Protein AF-A0A838R5P4-F1 (afdb_monomer_lite)

Radius of gyration: 27.52 Å; chains: 1; bounding box: 44×44×104 Å

Sequence (201 aa):
MNSAYFGATRSDVFGNIAVQSPASFSSFAPQVLNLYATQPLQEKLDLYITVGTIGDGNGGAQFASVLSQHGYDYTFAERNEGHSWGQWRGLIDSMLIELVGPTPVFDADLNEDGVVNAADQALWRAGAGKAAGAIHFDGDADGDRDVDGADFLLWQRQLGATADAATLAVPEPASGTIIGCCCCAAGVAKKLAKRRAMRAR

Secondary structure (DSSP, 8-state):
--HHHHHHH-TTT--EEEEES---HHHH-HHHHHHHHHSPP-TT-EEEEEEEEES--SHHHHHHHHHHHHT--EEEEEEEEESSHHHHHHTHHHHHHHHH------TT-TT-SSB-SHHHHHHHHHHTT--S---GGGT-SSSSSS-SHHHHHHHHHHTT-B------------TTSTTTTSTTSSSSHHHHHHHHTTS--

Foldseek 3Di:
DAQLVCLLPPCVPPQQGEAELDDQCVVVPVVSLVSLQPDQARPRHEYEYEAEPPASDCRRVSSVVSCVVSPHHYHYYYDPDHPDPVRVVVCPVVSCCVRQNDFPDQLQPLVPPQALEVVSVVLLVQLEPAQAQDDSSNQPSVGPGHRYVVSVVSSVVCHGGGRDRPPPPPPDPCPPPVVPPPPPPPPPVVPVVVVVVPPPD

pLDDT: mean 84.15, std 18.18, range [39.34, 98.38]

Structure (mmCIF, N/CA/C/O backbone):
data_AF-A0A838R5P4-F1
#
_entry.id   AF-A0A838R5P4-F1
#
loop_
_atom_site.group_PDB
_atom_site.id
_atom_site.type_symbol
_atom_site.label_atom_id
_atom_site.label_alt_id
_atom_site.label_comp_id
_atom_site.label_asym_id
_atom_site.label_entity_id
_atom_site.label_seq_id
_atom_site.pdbx_PDB_ins_code
_atom_site.Cartn_x
_atom_site.Cartn_y
_atom_site.Cartn_z
_atom_site.occupancy
_atom_site.B_iso_or_equiv
_atom_site.auth_seq_id
_atom_site.auth_comp_id
_atom_site.auth_asym_id
_atom_site.auth_atom_id
_atom_site.pdbx_PDB_model_num
ATOM 1 N N . MET A 1 1 ? -15.749 10.073 2.766 1.00 50.94 1 MET A N 1
ATOM 2 C CA . MET A 1 1 ? -16.045 8.628 2.884 1.00 50.94 1 MET A CA 1
ATOM 3 C C . MET A 1 1 ? -15.050 8.060 3.887 1.00 50.94 1 MET A C 1
ATOM 5 O O . MET A 1 1 ? -13.882 8.383 3.740 1.00 50.94 1 MET A O 1
ATOM 9 N N . ASN A 1 2 ? -15.477 7.349 4.935 1.00 80.31 2 ASN A N 1
ATOM 10 C CA . ASN A 1 2 ? -14.582 6.935 6.027 1.00 80.31 2 ASN A CA 1
ATOM 11 C C . ASN A 1 2 ? -14.208 5.451 5.869 1.00 80.31 2 ASN A C 1
ATOM 13 O O . ASN A 1 2 ? -15.092 4.603 5.961 1.00 80.31 2 ASN A O 1
ATOM 17 N N . SER A 1 3 ? -12.933 5.143 5.622 1.00 92.06 3 SER A N 1
ATOM 18 C CA . SER A 1 3 ? -12.430 3.767 5.474 1.00 92.06 3 SER A CA 1
ATOM 19 C C . SER A 1 3 ? -12.714 2.911 6.713 1.00 92.06 3 SER A C 1
ATOM 21 O O . SER A 1 3 ? -13.140 1.766 6.582 1.00 92.06 3 SER A O 1
ATOM 23 N N . ALA A 1 4 ? -12.627 3.497 7.911 1.00 93.62 4 ALA A N 1
ATOM 24 C CA . ALA A 1 4 ? -12.955 2.823 9.167 1.00 93.62 4 ALA A CA 1
ATOM 25 C C . ALA A 1 4 ? -14.416 2.330 9.220 1.00 93.62 4 ALA A C 1
ATOM 27 O O . ALA A 1 4 ? -14.712 1.297 9.808 1.00 93.62 4 ALA A O 1
ATOM 28 N N . TYR A 1 5 ? -15.360 3.011 8.562 1.00 93.25 5 TYR A N 1
ATOM 29 C CA . TYR A 1 5 ? -16.739 2.514 8.514 1.00 93.25 5 TYR A CA 1
ATOM 30 C C . TYR A 1 5 ? -16.837 1.177 7.763 1.00 93.25 5 TYR A C 1
ATOM 32 O O . TYR A 1 5 ? -17.558 0.279 8.201 1.00 93.25 5 TYR A O 1
ATOM 40 N N . PHE A 1 6 ? -16.104 1.026 6.656 1.00 93.62 6 PHE A N 1
ATOM 41 C CA . PHE A 1 6 ? -16.067 -0.233 5.910 1.00 93.62 6 PHE A CA 1
ATOM 42 C C . PHE A 1 6 ? -15.372 -1.337 6.699 1.00 93.62 6 PHE A C 1
ATOM 44 O O . PHE A 1 6 ? -15.882 -2.450 6.706 1.00 93.62 6 PHE A O 1
ATOM 51 N N . GLY A 1 7 ? -14.301 -1.019 7.430 1.00 93.25 7 GLY A N 1
ATOM 52 C CA . GLY A 1 7 ? -13.655 -1.984 8.321 1.00 93.25 7 GLY A CA 1
ATOM 53 C C . GLY A 1 7 ? -14.612 -2.574 9.351 1.00 93.25 7 GLY A C 1
ATOM 54 O O . GLY A 1 7 ? -14.686 -3.787 9.505 1.00 93.25 7 GLY A O 1
ATOM 55 N N . ALA A 1 8 ? -15.407 -1.730 10.010 1.00 92.62 8 ALA A N 1
ATOM 56 C CA . ALA A 1 8 ? -16.360 -2.208 11.009 1.00 92.62 8 ALA A CA 1
ATOM 57 C C . ALA A 1 8 ? -17.570 -2.945 10.412 1.00 92.62 8 ALA A C 1
ATOM 59 O O . ALA A 1 8 ? -18.093 -3.870 11.021 1.00 92.62 8 ALA A O 1
ATOM 60 N N . THR A 1 9 ? -18.064 -2.517 9.246 1.00 92.88 9 THR A N 1
ATOM 61 C CA . THR A 1 9 ? -19.349 -3.015 8.719 1.00 92.88 9 THR A CA 1
ATOM 62 C C . THR A 1 9 ? -19.223 -4.083 7.647 1.00 92.88 9 THR A C 1
ATOM 64 O O . THR A 1 9 ? -20.197 -4.794 7.411 1.00 92.88 9 THR A O 1
ATOM 67 N N . ARG A 1 10 ? -18.069 -4.169 6.979 1.00 92.19 10 ARG A N 1
ATOM 68 C CA . ARG A 1 10 ? -17.811 -5.019 5.811 1.00 92.19 10 ARG A CA 1
ATOM 69 C C . ARG A 1 10 ? -16.399 -5.615 5.827 1.00 92.19 10 ARG A C 1
ATOM 71 O O . ARG A 1 10 ? -15.759 -5.705 4.780 1.00 92.19 10 ARG A O 1
ATOM 78 N N . SER A 1 11 ? -15.920 -6.031 6.999 1.00 92.38 11 SER A N 1
ATOM 79 C CA . SER A 1 11 ? -14.650 -6.764 7.167 1.00 92.38 11 SER A CA 1
ATOM 80 C C . SER A 1 11 ? -14.587 -8.055 6.331 1.00 92.38 11 SER A C 1
ATOM 82 O O . SER A 1 11 ? -13.509 -8.520 5.979 1.00 92.38 11 SER A O 1
ATOM 84 N N . ASP A 1 12 ? -15.746 -8.598 5.938 1.00 89.81 12 ASP A N 1
ATOM 85 C CA . ASP A 1 12 ? -15.888 -9.720 5.004 1.00 89.81 12 ASP A CA 1
ATOM 86 C C . ASP A 1 12 ? -15.352 -9.420 3.595 1.00 89.81 12 ASP A C 1
ATOM 88 O O . ASP A 1 12 ? -14.988 -10.344 2.869 1.00 89.81 12 ASP A O 1
ATOM 92 N N . VAL A 1 13 ? -15.318 -8.143 3.205 1.00 91.19 13 VAL A N 1
ATOM 93 C CA . VAL A 1 13 ? -14.826 -7.676 1.899 1.00 91.19 13 VAL A CA 1
ATOM 94 C C . VAL A 1 13 ? -13.574 -6.820 2.042 1.00 91.19 13 VAL A C 1
ATOM 96 O O . VAL A 1 13 ? -12.662 -6.928 1.228 1.00 91.19 13 VAL A O 1
ATOM 99 N N . PHE A 1 14 ? -13.528 -5.963 3.060 1.00 92.94 14 PHE A N 1
ATOM 100 C CA . PHE A 1 14 ? -12.448 -5.013 3.298 1.00 92.94 14 PHE A CA 1
ATOM 101 C C . PHE A 1 14 ? -11.738 -5.348 4.609 1.00 92.94 14 PHE A C 1
ATOM 103 O O . PHE A 1 14 ? -11.998 -4.725 5.639 1.00 92.94 14 PHE A O 1
ATOM 110 N N . GLY A 1 15 ? -10.850 -6.342 4.554 1.00 92.88 15 GLY A N 1
ATOM 111 C CA . GLY A 1 15 ? -10.047 -6.749 5.709 1.00 92.88 15 GLY A CA 1
ATOM 112 C C . GLY A 1 15 ? -8.859 -5.832 5.995 1.00 92.88 15 GLY A C 1
ATOM 113 O O . GLY A 1 15 ? -8.448 -5.713 7.136 1.00 92.88 15 GLY A O 1
ATOM 114 N N . ASN A 1 16 ? -8.370 -5.105 4.988 1.00 95.12 16 ASN A N 1
ATOM 115 C CA . ASN A 1 16 ? -7.211 -4.225 5.117 1.00 95.12 16 ASN A CA 1
ATOM 116 C C . ASN A 1 16 ? -7.649 -2.766 5.087 1.00 95.12 16 ASN A C 1
ATOM 118 O O . ASN A 1 16 ? -8.082 -2.262 4.046 1.00 95.12 16 ASN A O 1
ATOM 122 N N . ILE A 1 17 ? -7.546 -2.077 6.222 1.00 96.19 17 ILE A N 1
ATOM 123 C CA . ILE A 1 17 ? -8.068 -0.720 6.375 1.00 96.19 17 ILE A CA 1
ATOM 124 C C . ILE A 1 17 ? -6.975 0.241 6.810 1.00 96.19 17 ILE A C 1
ATOM 126 O O . ILE A 1 17 ? -6.482 0.214 7.934 1.00 96.19 17 ILE A O 1
ATOM 130 N N . ALA A 1 18 ? -6.682 1.191 5.931 1.00 95.75 18 ALA A N 1
ATOM 131 C CA . ALA A 1 18 ? -5.842 2.327 6.251 1.00 95.75 18 ALA A CA 1
ATOM 132 C C . ALA A 1 18 ? -6.662 3.562 6.636 1.00 95.75 18 ALA A C 1
ATOM 134 O O . ALA A 1 18 ? -7.657 3.909 5.988 1.00 95.75 18 ALA A O 1
ATOM 135 N N . VAL A 1 19 ? -6.213 4.267 7.671 1.00 94.94 19 VAL A N 1
ATOM 136 C CA . VAL A 1 19 ? -6.820 5.501 8.169 1.00 94.94 19 VAL A CA 1
ATOM 137 C C . VAL A 1 19 ? -5.721 6.536 8.405 1.00 94.94 19 VAL A C 1
ATOM 139 O O . VAL A 1 19 ? -5.075 6.553 9.451 1.00 94.94 19 VAL A O 1
ATOM 142 N N . GLN A 1 20 ? -5.498 7.409 7.425 1.00 94.31 20 GLN A N 1
ATOM 143 C CA . GLN A 1 20 ? -4.471 8.447 7.517 1.00 94.31 20 GLN A CA 1
ATOM 144 C C . GLN A 1 20 ? -5.036 9.731 8.105 1.00 94.31 20 GLN A C 1
ATOM 146 O O . GLN A 1 20 ? -6.045 10.232 7.609 1.00 94.31 20 GLN A O 1
ATOM 151 N N . SER A 1 21 ? -4.381 10.256 9.141 1.00 93.44 21 SER A N 1
ATOM 152 C CA . SER A 1 21 ? -4.709 11.538 9.771 1.00 93.44 21 SER A CA 1
ATOM 153 C C . SER A 1 21 ? -6.218 11.746 9.973 1.00 93.44 21 SER A C 1
ATOM 155 O O . SER A 1 21 ? -6.781 12.739 9.492 1.00 93.44 21 SER A O 1
ATOM 157 N N . PRO A 1 22 ? -6.938 10.794 10.605 1.00 91.62 22 PRO A N 1
ATOM 158 C CA . PRO A 1 22 ? -8.384 10.892 10.674 1.00 91.62 22 PRO A CA 1
ATOM 159 C C . PRO A 1 22 ? -8.804 12.132 11.455 1.00 91.62 22 PRO A C 1
ATOM 161 O O . PRO A 1 22 ? -8.292 12.419 12.541 1.00 91.62 22 PRO A O 1
ATOM 164 N N . ALA A 1 23 ? -9.822 12.818 10.933 1.00 88.00 23 ALA A N 1
ATOM 165 C CA . ALA A 1 23 ? -10.538 13.836 11.687 1.00 88.00 23 ALA A CA 1
ATOM 166 C C . ALA A 1 23 ? -11.022 13.261 13.030 1.00 88.00 23 ALA A C 1
ATOM 168 O O . ALA A 1 23 ? -11.273 12.062 13.153 1.00 88.00 23 ALA A O 1
ATOM 169 N N . SER A 1 24 ? -11.202 14.119 14.038 1.00 87.88 24 SER A N 1
ATOM 170 C CA . SER A 1 24 ? -11.695 13.681 15.349 1.00 87.88 24 SER A CA 1
ATOM 171 C C . SER A 1 24 ? -13.069 13.015 15.225 1.00 87.88 24 SER A C 1
ATOM 173 O O . SER A 1 24 ? -14.097 13.682 15.069 1.00 87.88 24 SER A O 1
ATOM 175 N N . PHE A 1 25 ? -13.098 11.681 15.288 1.00 83.88 25 PHE A N 1
ATOM 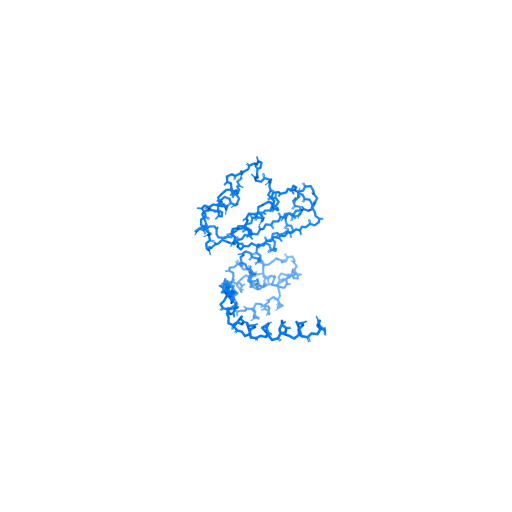176 C CA . PHE A 1 25 ? -14.333 10.923 15.125 1.00 83.88 25 PHE A CA 1
ATOM 177 C C . PHE A 1 25 ? -15.336 11.239 16.230 1.00 83.88 25 PHE A C 1
ATOM 179 O O . PHE A 1 25 ? -16.523 11.291 15.941 1.00 83.88 25 PHE A O 1
ATOM 186 N N . SER A 1 26 ? -14.900 11.563 17.451 1.00 82.38 26 SER A N 1
ATOM 187 C CA . SER A 1 26 ? -15.828 11.986 18.510 1.00 82.38 26 SER A CA 1
ATOM 188 C C . SER A 1 26 ? -16.663 13.210 18.121 1.00 82.38 26 SER A C 1
ATOM 190 O O . SER A 1 26 ? -17.803 13.332 18.557 1.00 82.38 26 SER A O 1
ATOM 192 N N . SER A 1 27 ? -16.111 14.093 17.287 1.00 86.25 27 SER A N 1
ATOM 193 C CA . SER A 1 27 ? -16.759 15.340 16.875 1.00 86.25 27 SER A CA 1
ATOM 194 C C . SER A 1 27 ? -17.500 15.210 15.546 1.00 86.25 27 SER A C 1
ATOM 196 O O . SER A 1 27 ? -18.539 15.838 15.360 1.00 86.25 27 SER A O 1
ATOM 198 N N . PHE A 1 28 ? -16.976 14.406 14.617 1.00 84.62 28 PHE A N 1
ATOM 199 C CA . PHE A 1 28 ? -17.447 14.394 13.226 1.00 84.62 28 PHE A CA 1
ATOM 200 C C . PHE A 1 28 ? -18.037 13.056 12.766 1.00 84.62 28 PHE A C 1
ATOM 202 O O . PHE A 1 28 ? -18.753 13.024 11.768 1.00 84.62 28 PHE A O 1
ATOM 209 N N . ALA A 1 29 ? -17.751 11.954 13.462 1.00 85.88 29 ALA A N 1
ATOM 210 C CA . ALA A 1 29 ? -18.223 10.615 13.103 1.00 85.88 29 ALA A CA 1
ATOM 211 C C . ALA A 1 29 ? -18.331 9.678 14.328 1.00 85.88 29 ALA A C 1
ATOM 213 O O . ALA A 1 29 ? -17.741 8.591 14.323 1.00 85.88 29 ALA A O 1
ATOM 214 N N . PRO A 1 30 ? -19.064 10.057 15.395 1.00 91.12 30 PRO A N 1
ATOM 215 C CA . PRO A 1 30 ? -19.086 9.292 16.645 1.00 91.12 30 PRO A CA 1
ATOM 216 C C . PRO A 1 30 ? -19.655 7.882 16.456 1.00 91.12 30 PRO A C 1
ATOM 218 O O . PRO A 1 30 ? -19.295 6.960 17.185 1.00 91.12 30 PRO A O 1
ATOM 221 N N . GLN A 1 31 ? -20.498 7.691 15.437 1.00 91.06 31 GLN A N 1
ATOM 222 C CA . GLN A 1 31 ? -21.036 6.384 15.078 1.00 91.06 31 GLN A CA 1
ATOM 223 C C . GLN A 1 31 ? -19.925 5.399 14.701 1.00 91.06 31 GLN A C 1
ATOM 225 O O . GLN A 1 31 ? -20.041 4.228 15.035 1.00 91.06 31 GLN A O 1
ATOM 230 N N . VAL A 1 32 ? -18.839 5.855 14.064 1.00 91.56 32 VAL A N 1
ATOM 231 C CA . VAL A 1 32 ? -17.718 4.981 13.684 1.00 91.56 32 VAL A CA 1
ATOM 232 C C . VAL A 1 32 ? -17.004 4.458 14.923 1.00 91.56 32 VAL A C 1
ATOM 234 O O . VAL A 1 32 ? -16.834 3.251 15.041 1.00 91.56 32 VAL A O 1
ATOM 237 N N . LEU A 1 33 ? -16.676 5.323 15.891 1.00 92.19 33 LEU A N 1
ATOM 238 C CA . LEU A 1 33 ? -16.093 4.875 17.164 1.00 92.19 33 LEU A CA 1
ATOM 239 C C . LEU A 1 33 ? -17.006 3.880 17.878 1.00 92.19 33 LEU A C 1
ATOM 241 O O . LEU A 1 33 ? -16.532 2.872 18.388 1.00 92.19 33 LEU A O 1
ATOM 245 N N . ASN A 1 34 ? -18.316 4.141 17.878 1.00 94.00 34 ASN A N 1
ATOM 246 C CA . ASN A 1 34 ? -19.274 3.259 18.529 1.00 94.00 34 ASN A CA 1
ATOM 247 C C . ASN A 1 34 ? -19.329 1.865 17.887 1.00 94.00 34 ASN A C 1
ATOM 249 O O . ASN A 1 34 ? -19.502 0.888 18.608 1.00 94.00 34 ASN A O 1
ATOM 253 N N . LEU A 1 35 ? -19.172 1.747 16.563 1.00 94.44 35 LEU A N 1
ATOM 254 C CA . LEU A 1 35 ? -19.127 0.439 15.898 1.00 94.44 35 LEU A CA 1
ATOM 255 C C . LEU A 1 35 ? -17.955 -0.395 16.432 1.00 94.44 35 LEU A C 1
ATOM 257 O O . LEU A 1 35 ? -18.175 -1.489 16.945 1.00 94.44 35 LEU A O 1
ATOM 261 N N . TYR A 1 36 ? -16.744 0.165 16.427 1.00 94.44 36 TYR A N 1
ATOM 262 C CA . TYR A 1 36 ? -15.558 -0.515 16.957 1.00 94.44 36 TYR A CA 1
ATOM 263 C C . TYR A 1 36 ? -15.638 -0.777 18.467 1.00 94.44 36 TYR A C 1
ATOM 265 O O . TYR A 1 36 ? -15.118 -1.783 18.935 1.00 94.44 36 TYR A O 1
ATOM 273 N N . ALA A 1 37 ? -16.322 0.085 19.225 1.00 94.81 37 ALA A N 1
ATOM 274 C CA . ALA A 1 37 ? -16.450 -0.046 20.675 1.00 94.81 37 ALA A CA 1
ATOM 275 C C . ALA A 1 37 ? -17.562 -1.001 21.150 1.00 94.81 37 ALA A C 1
ATOM 277 O O . ALA A 1 37 ? -17.690 -1.254 22.345 1.00 94.81 37 ALA A O 1
ATOM 278 N N . THR A 1 38 ? -18.447 -1.481 20.276 1.00 94.69 38 THR A N 1
ATOM 279 C CA . THR A 1 38 ? -19.631 -2.244 20.733 1.00 94.69 38 THR A CA 1
ATOM 280 C C . THR A 1 38 ? -19.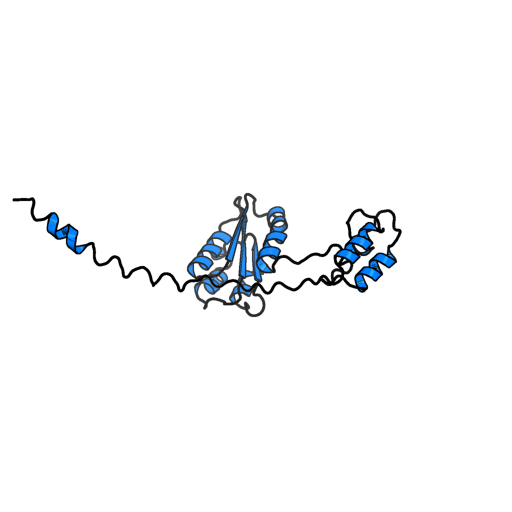890 -3.522 19.963 1.00 94.69 38 THR A C 1
ATOM 282 O O . THR A 1 38 ? -20.562 -4.415 20.481 1.00 94.69 38 THR A O 1
ATOM 285 N N . GLN A 1 39 ? -19.384 -3.628 18.739 1.00 92.31 39 GLN A N 1
ATOM 286 C CA . GLN A 1 39 ? -19.574 -4.823 17.937 1.00 92.31 39 GLN A CA 1
ATOM 287 C C . GLN A 1 39 ? -18.618 -5.939 18.372 1.00 92.31 39 GLN A C 1
ATOM 289 O O . GLN A 1 39 ? -17.567 -5.662 18.955 1.00 92.31 39 GLN A O 1
ATOM 294 N N . PRO A 1 40 ? -18.967 -7.207 18.087 1.00 91.81 40 PRO A N 1
ATOM 295 C CA . PRO A 1 40 ? -18.014 -8.300 18.184 1.00 91.81 40 PRO A CA 1
ATOM 296 C C . PRO A 1 40 ? -16.745 -7.987 17.388 1.00 91.81 40 PRO A C 1
ATOM 298 O O . PRO A 1 40 ? -16.813 -7.343 16.335 1.00 91.81 40 PRO A O 1
ATOM 301 N N . LEU A 1 41 ? -15.608 -8.459 17.895 1.00 90.44 41 LEU A N 1
ATOM 302 C CA . LEU A 1 41 ? -14.322 -8.296 17.233 1.00 90.44 41 LEU A CA 1
ATOM 303 C C . LEU A 1 41 ? -14.382 -8.890 15.820 1.00 90.44 41 LEU A C 1
ATOM 305 O O . LEU A 1 41 ? -14.915 -9.981 15.615 1.00 90.44 41 LEU A O 1
ATOM 309 N N . GLN A 1 42 ? -13.861 -8.150 14.846 1.00 88.06 42 GLN A N 1
ATOM 310 C CA . GLN A 1 42 ? -13.823 -8.584 13.454 1.00 88.06 42 GLN A CA 1
ATOM 311 C C . GLN A 1 42 ? -12.567 -9.439 13.239 1.00 88.06 42 GLN A C 1
ATOM 313 O O . GLN A 1 42 ? -11.463 -8.914 13.294 1.00 88.06 42 GLN A O 1
ATOM 318 N N . GLU A 1 43 ? -12.725 -10.743 12.991 1.00 80.44 43 GLU A N 1
ATOM 319 C CA . GLU A 1 43 ? -11.606 -11.711 12.937 1.00 80.44 43 GLU A CA 1
ATOM 320 C C . GLU A 1 43 ? -10.649 -11.539 11.741 1.00 80.44 43 GLU A C 1
ATOM 322 O O . GLU A 1 43 ? -9.592 -12.158 11.710 1.00 80.44 43 GLU A O 1
ATOM 327 N N . LYS A 1 44 ? -11.021 -10.746 10.729 1.00 83.56 44 LYS A N 1
ATOM 328 C CA . LYS A 1 44 ? -10.248 -10.547 9.488 1.00 83.56 44 LYS A CA 1
ATOM 329 C C . LYS A 1 44 ? -10.009 -9.069 9.203 1.00 83.56 44 LYS A C 1
ATOM 331 O O . LYS A 1 44 ? -10.241 -8.622 8.084 1.00 83.56 44 LYS A O 1
ATOM 336 N N . LEU A 1 45 ? -9.687 -8.296 10.235 1.00 93.88 45 LEU A N 1
ATOM 337 C CA . LEU A 1 45 ? -9.555 -6.851 10.117 1.00 93.88 45 LEU A CA 1
ATOM 338 C C . LEU A 1 45 ? -8.191 -6.373 10.613 1.00 93.88 45 LEU A C 1
ATOM 340 O O . LEU A 1 45 ? -7.987 -6.241 11.815 1.00 93.88 45 LEU A O 1
ATOM 344 N N . ASP A 1 46 ? -7.334 -6.020 9.662 1.00 93.81 46 ASP A N 1
ATOM 345 C CA . ASP A 1 46 ? -6.045 -5.381 9.877 1.00 93.81 46 ASP A CA 1
ATOM 346 C C . ASP A 1 46 ? -6.169 -3.870 9.655 1.00 93.81 46 ASP A C 1
ATOM 348 O O . ASP A 1 46 ? -6.716 -3.383 8.655 1.00 93.81 46 ASP A O 1
ATOM 352 N N . LEU A 1 47 ? -5.672 -3.098 10.620 1.00 96.06 47 LEU A N 1
ATOM 353 C CA . LEU A 1 47 ? -5.828 -1.646 10.657 1.00 96.06 47 LEU A CA 1
ATOM 354 C C . LEU A 1 47 ? -4.470 -0.953 10.645 1.00 96.06 47 LEU A C 1
ATOM 356 O O . LEU A 1 47 ? -3.617 -1.238 11.475 1.00 96.06 47 LEU A O 1
ATOM 360 N N . TYR A 1 48 ? -4.295 0.033 9.767 1.00 96.88 48 TYR A N 1
ATOM 361 C CA . TYR A 1 48 ? -3.117 0.900 9.749 1.00 96.88 48 TYR A CA 1
ATOM 362 C C . TYR A 1 48 ? -3.530 2.353 9.939 1.00 96.88 48 TYR A C 1
ATOM 364 O O . TYR A 1 48 ? -4.200 2.943 9.090 1.00 96.88 48 TYR A O 1
ATOM 372 N N . ILE A 1 49 ? -3.127 2.959 11.048 1.00 96.06 49 ILE A N 1
ATOM 373 C CA . ILE A 1 49 ? -3.517 4.322 11.409 1.00 96.06 49 ILE A CA 1
ATOM 374 C C . ILE A 1 49 ? -2.285 5.202 11.378 1.00 96.06 49 ILE A C 1
ATOM 376 O O . ILE A 1 49 ? -1.260 4.860 11.965 1.00 96.06 49 ILE A O 1
ATOM 380 N N . THR A 1 50 ? -2.386 6.357 10.727 1.00 95.19 50 THR A N 1
ATOM 381 C CA . THR A 1 50 ? -1.305 7.346 10.737 1.00 95.19 50 THR A CA 1
ATOM 382 C C . THR A 1 50 ? -1.748 8.643 11.375 1.00 95.19 50 THR A C 1
ATOM 384 O O . THR A 1 50 ? -2.901 9.053 11.237 1.00 95.19 50 THR A O 1
ATOM 387 N N . VAL A 1 51 ? -0.819 9.291 12.070 1.00 94.56 51 VAL A N 1
ATOM 388 C CA . VAL A 1 51 ? -0.999 10.638 12.613 1.00 94.56 51 VAL A CA 1
ATOM 389 C C . VAL A 1 51 ? 0.286 11.447 12.456 1.00 94.56 51 VAL A C 1
ATOM 391 O O . VAL A 1 51 ? 1.397 10.916 12.504 1.00 94.56 51 VAL A O 1
ATOM 394 N N . GLY A 1 52 ? 0.135 12.746 12.264 1.00 93.31 52 GLY A N 1
ATOM 395 C CA . GLY A 1 52 ? 1.173 13.750 12.411 1.00 93.31 52 GLY A CA 1
ATOM 396 C C . GLY A 1 52 ? 1.179 14.331 13.826 1.00 93.31 52 GLY A C 1
ATOM 397 O O . GLY A 1 52 ? 0.143 14.419 14.484 1.00 93.31 52 GLY A O 1
ATOM 398 N N . THR A 1 53 ? 2.335 14.778 14.305 1.00 91.56 53 THR A N 1
ATOM 399 C CA . THR A 1 53 ? 2.451 15.466 15.603 1.00 91.56 53 THR A CA 1
ATOM 400 C C . THR A 1 53 ? 2.127 16.962 15.515 1.00 91.56 53 THR A C 1
ATOM 402 O O . THR A 1 53 ? 1.923 17.608 16.545 1.00 91.56 53 THR A O 1
ATOM 405 N N . ILE A 1 54 ? 2.065 17.542 14.307 1.00 91.38 54 ILE A N 1
ATOM 406 C CA . ILE A 1 54 ? 1.934 18.991 14.096 1.00 91.38 54 ILE A CA 1
ATOM 407 C C . ILE A 1 54 ? 0.556 19.332 13.516 1.00 91.38 54 ILE A C 1
ATOM 409 O O . ILE A 1 54 ? 0.324 19.257 12.314 1.00 91.38 54 ILE A O 1
ATOM 413 N N . GLY A 1 55 ? -0.376 19.771 14.363 1.00 86.69 55 GLY A N 1
ATOM 414 C CA . GLY A 1 55 ? -1.676 20.282 13.903 1.00 86.69 55 GLY A CA 1
ATOM 415 C C . GLY A 1 55 ? -2.631 19.227 13.326 1.00 86.69 55 GLY A C 1
ATOM 416 O O . GLY A 1 55 ? -3.591 19.602 12.661 1.00 86.69 55 GLY A O 1
ATOM 417 N N . ASP A 1 56 ? -2.404 17.936 13.593 1.00 84.50 56 ASP A N 1
ATOM 418 C CA . ASP A 1 56 ? -3.186 16.821 13.026 1.00 84.50 56 ASP A CA 1
ATOM 419 C C . ASP A 1 56 ? -4.388 16.375 13.893 1.00 84.50 56 ASP A C 1
ATOM 421 O O . ASP A 1 56 ? -5.067 15.383 13.629 1.00 84.50 56 ASP A O 1
ATOM 425 N N . GLY A 1 57 ? -4.689 17.129 14.955 1.00 86.06 57 GLY A N 1
ATOM 426 C CA . GLY A 1 57 ? -5.770 16.812 15.889 1.00 86.06 57 GLY A CA 1
ATOM 427 C C . GLY A 1 57 ? -5.508 15.543 16.709 1.00 86.06 57 GLY A C 1
ATOM 428 O O . GLY A 1 57 ? -4.377 15.097 16.861 1.00 86.06 57 GLY A O 1
ATOM 429 N N . ASN A 1 58 ? -6.565 14.980 17.303 1.00 88.38 58 ASN A N 1
ATOM 430 C CA . ASN A 1 58 ? -6.476 13.807 18.184 1.00 88.38 58 ASN A CA 1
ATOM 431 C C . ASN A 1 58 ? -7.266 12.589 17.676 1.00 88.38 58 ASN A C 1
ATOM 433 O O . ASN A 1 58 ? -7.373 11.598 18.397 1.00 88.38 58 ASN A O 1
ATOM 437 N N . GLY A 1 59 ? -7.832 12.649 16.465 1.00 90.31 59 GLY A N 1
ATOM 438 C CA . GLY A 1 59 ? -8.735 11.614 15.956 1.00 90.31 59 GLY A CA 1
ATOM 439 C C . GLY A 1 59 ? -8.080 10.242 15.864 1.00 90.31 59 GLY A C 1
ATOM 440 O O . GLY A 1 59 ? -8.670 9.256 16.301 1.00 90.31 59 GLY A O 1
ATOM 441 N N . GLY A 1 60 ? -6.835 10.181 15.386 1.00 92.12 60 GLY A N 1
ATOM 442 C CA . GLY A 1 60 ? -6.112 8.913 15.274 1.00 92.12 60 GLY A CA 1
ATOM 443 C C . GLY A 1 60 ? -5.780 8.315 16.637 1.00 92.12 60 GLY A C 1
ATOM 444 O O . GLY A 1 60 ? -6.027 7.134 16.854 1.00 92.12 60 GLY A O 1
ATOM 445 N N . ALA A 1 61 ? -5.316 9.131 17.589 1.00 92.25 61 ALA A N 1
ATOM 446 C CA . ALA A 1 61 ? -5.032 8.677 18.952 1.00 92.25 61 ALA A CA 1
ATOM 447 C C . ALA A 1 61 ? -6.301 8.213 19.692 1.00 92.25 61 ALA A C 1
ATOM 449 O O . ALA A 1 61 ? -6.287 7.199 20.390 1.00 92.25 61 ALA A O 1
ATOM 450 N N . GLN A 1 62 ? -7.423 8.922 19.516 1.00 93.00 62 GLN A N 1
ATOM 451 C CA . GLN A 1 62 ? -8.723 8.504 20.048 1.00 93.00 62 GLN A CA 1
ATOM 452 C C . GLN A 1 62 ? -9.166 7.167 19.452 1.00 93.00 62 GLN A C 1
ATOM 454 O O . GLN A 1 62 ? -9.631 6.295 20.183 1.00 93.00 62 GLN A O 1
ATOM 459 N N . PHE A 1 63 ? -9.014 7.000 18.138 1.00 94.81 63 PHE A N 1
ATOM 460 C CA . PHE A 1 63 ? -9.398 5.768 17.468 1.00 94.81 63 PHE A CA 1
ATOM 461 C C . PHE A 1 63 ? -8.519 4.590 17.905 1.00 94.81 63 PHE A C 1
ATOM 463 O O . PHE A 1 63 ? -9.055 3.565 18.313 1.00 94.81 63 PHE A O 1
ATOM 470 N N . ALA A 1 64 ? -7.197 4.770 17.952 1.00 95.25 64 ALA A N 1
ATOM 471 C CA . ALA A 1 64 ? -6.258 3.767 18.456 1.00 95.25 64 ALA A CA 1
ATOM 472 C C . ALA A 1 64 ? -6.567 3.343 19.903 1.00 95.25 64 ALA A C 1
ATOM 474 O O . ALA A 1 64 ? -6.487 2.163 20.234 1.00 95.25 64 ALA A O 1
ATOM 475 N N . SER A 1 65 ? -6.989 4.282 20.757 1.00 95.19 65 SER A N 1
ATOM 476 C CA . SER A 1 65 ? -7.422 3.972 22.125 1.00 95.19 65 SER A CA 1
ATOM 477 C C . SER A 1 65 ? -8.645 3.046 22.154 1.00 95.19 65 SER A C 1
ATOM 479 O O . SER A 1 65 ? -8.655 2.080 22.913 1.00 95.19 65 SER A O 1
ATOM 481 N N . VAL A 1 66 ? -9.649 3.287 21.301 1.00 95.19 66 VAL A N 1
ATOM 482 C CA . VAL A 1 66 ? -10.823 2.400 21.180 1.00 95.19 66 VAL A CA 1
ATOM 483 C C . VAL A 1 66 ? -10.415 1.017 20.675 1.00 95.19 66 VAL A C 1
ATOM 485 O O . VAL A 1 66 ? -10.832 0.014 21.247 1.00 95.19 66 VAL A O 1
ATOM 488 N N . LEU A 1 67 ? -9.566 0.950 19.649 1.00 95.38 67 LEU A N 1
ATOM 489 C CA . LEU A 1 67 ? -9.095 -0.318 19.088 1.00 95.38 67 LEU A CA 1
ATOM 490 C C . LEU A 1 67 ? -8.342 -1.158 20.124 1.00 95.38 67 LEU A C 1
ATOM 492 O O . LEU A 1 67 ? -8.665 -2.329 20.313 1.00 95.38 67 LEU A O 1
ATOM 496 N N . SER A 1 68 ? -7.420 -0.536 20.863 1.00 95.88 68 SER A N 1
ATOM 497 C CA . SER A 1 68 ? -6.675 -1.188 21.943 1.00 95.88 68 SER A CA 1
ATOM 498 C C . SER A 1 68 ? -7.586 -1.686 23.070 1.00 95.88 68 SER A C 1
ATOM 500 O O . SER A 1 68 ? -7.413 -2.804 23.548 1.00 95.88 68 SER A O 1
ATOM 502 N N . GLN A 1 69 ? -8.586 -0.896 23.476 1.00 95.50 69 GLN A N 1
ATOM 503 C CA . GLN A 1 69 ? -9.533 -1.285 24.531 1.00 95.50 69 GLN A CA 1
ATOM 504 C C . GLN A 1 69 ? -10.412 -2.478 24.141 1.00 95.50 69 GLN A C 1
ATOM 506 O O . GLN A 1 69 ? -10.822 -3.241 25.016 1.00 95.50 69 GLN A O 1
ATOM 511 N N . HIS A 1 70 ? -10.698 -2.633 22.848 1.00 93.69 70 HIS A N 1
ATOM 512 C CA . HIS A 1 70 ? -11.567 -3.684 22.321 1.00 93.69 70 HIS A CA 1
ATOM 513 C C . HIS A 1 70 ? -10.818 -4.871 21.707 1.00 93.69 70 HIS A C 1
ATOM 515 O O . HIS A 1 70 ? -11.463 -5.835 21.305 1.00 93.69 70 HIS A O 1
ATOM 521 N N . GLY A 1 71 ? -9.482 -4.839 21.700 1.00 93.44 71 GLY A N 1
ATOM 522 C CA . GLY A 1 71 ? -8.642 -5.967 21.297 1.00 93.44 71 GLY A CA 1
ATOM 523 C C . GLY A 1 71 ? -8.491 -6.144 19.788 1.00 93.44 71 GLY A C 1
ATOM 524 O O . GLY A 1 71 ? -8.308 -7.270 19.346 1.00 93.44 71 GLY A O 1
ATOM 525 N N . TYR A 1 72 ? -8.591 -5.067 19.007 1.00 94.81 72 TYR A N 1
ATOM 526 C CA . TYR A 1 72 ? -8.243 -5.108 17.584 1.00 94.81 72 TYR A CA 1
ATOM 527 C C . TYR A 1 72 ? -6.730 -5.145 17.398 1.00 94.81 72 TYR A C 1
ATOM 529 O O . TYR A 1 72 ? -6.005 -4.445 18.110 1.00 94.81 72 TYR A O 1
ATOM 537 N N . ASP A 1 73 ? -6.285 -5.884 16.388 1.00 91.81 73 ASP A N 1
ATOM 538 C CA . ASP A 1 73 ? -4.933 -5.771 15.859 1.00 91.81 73 ASP A CA 1
ATOM 539 C C . ASP A 1 73 ? -4.839 -4.514 14.984 1.00 91.81 73 ASP A C 1
ATOM 541 O O . ASP A 1 73 ? -5.707 -4.224 14.155 1.00 91.81 73 ASP A O 1
ATOM 545 N N . TYR A 1 74 ? -3.819 -3.696 15.235 1.00 95.38 74 TYR A N 1
ATOM 546 C CA . TYR A 1 74 ? -3.594 -2.470 14.482 1.00 95.38 74 TYR A CA 1
ATOM 547 C C . TYR A 1 74 ? -2.139 -2.015 14.552 1.00 95.38 74 TYR A C 1
ATOM 549 O O . TYR A 1 74 ? -1.458 -2.168 15.568 1.00 95.38 74 TYR A O 1
ATOM 557 N N . THR A 1 75 ? -1.718 -1.326 13.500 1.00 96.62 75 THR A N 1
ATOM 558 C CA . THR A 1 75 ? -0.456 -0.598 13.429 1.00 96.62 75 THR A CA 1
ATOM 559 C C . THR A 1 75 ? -0.726 0.900 13.528 1.00 96.62 75 THR A C 1
ATOM 561 O O . THR A 1 75 ? -1.633 1.442 12.895 1.00 96.62 75 THR A O 1
ATOM 564 N N . PHE A 1 76 ? 0.057 1.590 14.361 1.00 95.75 76 PHE A N 1
ATOM 565 C CA . PHE A 1 76 ? -0.058 3.030 14.587 1.00 95.75 76 PHE A CA 1
ATOM 566 C C . PHE A 1 76 ? 1.256 3.733 14.262 1.00 95.75 76 PHE A C 1
ATOM 568 O O . PHE A 1 76 ? 2.268 3.532 14.932 1.00 95.75 76 PHE A O 1
ATOM 575 N N . ALA A 1 77 ? 1.234 4.580 13.237 1.00 94.56 77 ALA A N 1
ATOM 576 C CA . ALA A 1 77 ? 2.398 5.299 12.747 1.00 94.56 77 ALA A CA 1
ATOM 577 C C . ALA A 1 77 ? 2.270 6.803 13.007 1.00 94.56 77 ALA A C 1
ATOM 579 O O . ALA A 1 77 ? 1.547 7.520 12.314 1.00 94.56 77 ALA A O 1
ATOM 580 N N . GLU A 1 78 ? 3.038 7.292 13.974 1.00 93.12 78 GLU A N 1
ATOM 581 C CA . GLU A 1 78 ? 3.193 8.722 14.235 1.00 93.12 78 GLU A CA 1
ATOM 582 C C . GLU A 1 78 ? 4.389 9.291 13.450 1.00 93.12 78 GLU A C 1
ATOM 584 O O . GLU A 1 78 ? 5.437 8.641 13.327 1.00 93.12 78 GLU A O 1
ATOM 589 N N . ARG A 1 79 ? 4.247 10.495 12.886 1.00 92.94 79 ARG A N 1
ATOM 590 C CA . ARG A 1 79 ? 5.324 11.214 12.183 1.00 92.94 79 ARG A CA 1
ATOM 591 C C . ARG A 1 79 ? 5.442 12.649 12.669 1.00 92.94 79 ARG A C 1
ATOM 593 O O . ARG A 1 79 ? 4.438 13.298 12.945 1.00 92.94 79 ARG A O 1
ATOM 600 N N . ASN A 1 80 ? 6.674 13.159 12.715 1.00 93.75 80 ASN A N 1
ATOM 601 C CA . ASN A 1 80 ? 6.952 14.551 13.073 1.00 93.75 80 ASN A CA 1
ATOM 602 C C . ASN A 1 80 ? 6.651 15.523 11.916 1.00 93.75 80 ASN A C 1
ATOM 604 O O . ASN A 1 80 ? 7.514 16.268 11.458 1.00 93.75 80 ASN A O 1
ATOM 608 N N . GLU A 1 81 ? 5.426 15.450 11.412 1.00 92.19 81 GLU A N 1
ATOM 609 C CA . GLU A 1 81 ? 4.884 16.192 10.281 1.00 92.19 81 GLU A CA 1
ATOM 610 C C . GLU A 1 81 ? 3.446 16.617 10.617 1.00 92.19 81 GLU A C 1
ATOM 612 O O . GLU A 1 81 ? 2.909 16.254 11.668 1.00 92.19 81 GLU A O 1
ATOM 617 N N . GLY A 1 82 ? 2.822 17.420 9.754 1.00 90.69 82 GLY A N 1
ATOM 618 C CA . GLY A 1 82 ? 1.436 17.852 9.943 1.00 90.69 82 GLY A CA 1
ATOM 619 C C . GLY A 1 82 ? 0.437 17.195 8.999 1.00 90.69 82 GLY A C 1
ATOM 620 O O . GLY A 1 82 ? 0.811 16.360 8.176 1.00 90.69 82 GLY A O 1
ATOM 621 N N . HIS A 1 83 ? -0.825 17.630 9.097 1.00 91.69 83 HIS A N 1
ATOM 622 C CA . HIS A 1 83 ? -1.943 17.220 8.235 1.00 91.69 83 HIS A CA 1
ATOM 623 C C . HIS A 1 83 ? -1.690 17.635 6.776 1.00 91.69 83 HIS A C 1
ATOM 625 O O . HIS A 1 83 ? -2.097 18.714 6.334 1.00 91.69 83 HIS A O 1
ATOM 631 N N . SER A 1 84 ? -0.924 16.831 6.043 1.00 91.62 84 SER A N 1
ATOM 632 C CA . SER A 1 84 ? -0.334 17.245 4.775 1.00 91.62 84 SER A CA 1
ATOM 633 C C . SER A 1 84 ? -0.226 16.101 3.777 1.00 91.62 84 SER A C 1
ATOM 635 O O . SER A 1 84 ? 0.029 14.952 4.127 1.00 91.62 84 SER A O 1
ATOM 637 N N . TRP A 1 85 ? -0.331 16.453 2.494 1.00 92.56 85 TRP A N 1
ATOM 638 C CA . TRP A 1 85 ? -0.157 15.511 1.388 1.00 92.56 85 TRP A CA 1
ATOM 639 C C . TRP A 1 85 ? 1.213 14.831 1.378 1.00 92.56 85 TRP A C 1
ATOM 641 O O . TRP A 1 85 ? 1.313 13.690 0.935 1.00 92.56 85 TRP A O 1
ATOM 651 N N . GLY A 1 86 ? 2.254 15.522 1.855 1.00 93.06 86 GLY A N 1
ATOM 652 C CA . GLY A 1 86 ? 3.598 14.958 1.977 1.00 93.06 86 GLY A CA 1
ATOM 653 C C . GLY A 1 86 ? 3.615 13.774 2.939 1.00 93.06 86 GLY A C 1
ATOM 654 O O . GLY A 1 86 ? 4.004 12.677 2.542 1.00 93.06 86 GLY A O 1
ATOM 655 N N . GLN A 1 87 ? 3.085 13.977 4.147 1.00 90.25 87 GLN A N 1
ATOM 656 C CA . GLN A 1 87 ? 2.993 12.935 5.167 1.00 90.25 87 GLN A CA 1
ATOM 657 C C . GLN A 1 87 ? 2.134 11.753 4.699 1.00 90.25 87 GLN A C 1
ATOM 659 O O . GLN A 1 87 ? 2.531 10.600 4.866 1.00 90.25 87 GLN A O 1
ATOM 664 N N . TRP A 1 88 ? 0.992 12.012 4.053 1.00 93.19 88 TRP A N 1
ATOM 665 C CA . TRP A 1 88 ? 0.136 10.937 3.536 1.00 93.19 88 TRP A CA 1
ATOM 666 C C . TRP A 1 88 ? 0.824 10.125 2.453 1.00 93.19 88 TRP A C 1
ATOM 668 O O . TRP A 1 88 ? 0.814 8.897 2.514 1.00 93.19 88 TRP A O 1
ATOM 678 N N . ARG A 1 89 ? 1.443 10.791 1.475 1.00 94.12 89 ARG A N 1
ATOM 679 C CA . ARG A 1 89 ? 2.089 10.107 0.355 1.00 94.12 89 ARG A CA 1
ATOM 680 C C . ARG A 1 89 ? 3.327 9.336 0.800 1.00 94.12 89 ARG A C 1
ATOM 682 O O . ARG A 1 89 ? 3.511 8.212 0.352 1.00 94.12 89 ARG 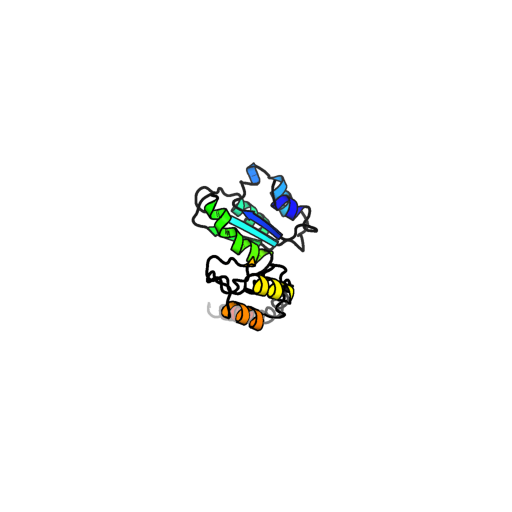A O 1
ATOM 689 N N . GLY A 1 90 ? 4.128 9.899 1.702 1.00 92.06 90 GLY A N 1
ATOM 690 C CA . GLY A 1 90 ? 5.340 9.254 2.213 1.00 92.06 90 GLY A CA 1
ATOM 691 C C . GLY A 1 90 ? 5.088 7.996 3.051 1.00 92.06 90 GLY A C 1
ATOM 692 O O . GLY A 1 90 ? 6.023 7.249 3.315 1.00 92.06 90 GLY A O 1
ATOM 693 N N . LEU A 1 91 ? 3.844 7.746 3.472 1.00 92.81 91 LEU A N 1
ATOM 694 C CA . LEU A 1 91 ? 3.468 6.579 4.276 1.00 92.81 91 LEU A CA 1
ATOM 695 C C . LEU A 1 91 ? 2.737 5.485 3.495 1.00 92.81 91 LEU A C 1
ATOM 697 O O . LEU A 1 91 ? 2.432 4.451 4.089 1.00 92.81 91 LEU A O 1
ATOM 701 N N . ILE A 1 92 ? 2.445 5.694 2.208 1.00 92.56 92 ILE A N 1
ATOM 702 C CA . ILE A 1 92 ? 1.729 4.703 1.392 1.00 92.56 92 ILE A CA 1
ATOM 703 C C . ILE A 1 92 ? 2.524 3.396 1.326 1.00 92.56 92 ILE A C 1
ATOM 705 O O . ILE A 1 92 ? 1.949 2.344 1.579 1.00 92.56 92 ILE A O 1
ATOM 709 N N . ASP A 1 93 ? 3.835 3.453 1.092 1.00 90.19 93 ASP A N 1
ATOM 710 C CA . ASP A 1 93 ? 4.654 2.244 0.946 1.00 90.19 93 ASP A CA 1
ATOM 711 C C . ASP A 1 93 ? 4.653 1.399 2.225 1.00 90.19 93 ASP A C 1
ATOM 713 O O . ASP A 1 93 ? 4.355 0.211 2.183 1.00 90.19 93 ASP A O 1
ATOM 717 N N . SER A 1 94 ? 4.908 2.012 3.389 1.00 90.94 94 SER A N 1
ATOM 718 C CA . SER A 1 94 ? 4.884 1.291 4.672 1.00 90.94 94 SER A CA 1
ATOM 719 C C . SER A 1 94 ? 3.508 0.710 4.984 1.00 90.94 94 SER A C 1
ATOM 721 O O . SER A 1 94 ? 3.409 -0.391 5.507 1.00 90.94 94 SER A O 1
ATOM 723 N N . MET A 1 95 ? 2.447 1.447 4.661 1.00 93.00 95 MET A N 1
ATOM 724 C CA . MET A 1 95 ? 1.076 0.997 4.862 1.00 93.00 95 MET A CA 1
ATOM 725 C C . MET A 1 95 ? 0.728 -0.191 3.967 1.00 93.00 95 MET A C 1
ATOM 727 O O . MET A 1 95 ? 0.099 -1.132 4.440 1.00 93.00 95 MET A O 1
ATOM 731 N N . LEU A 1 96 ? 1.109 -0.152 2.689 1.00 91.62 96 LEU A N 1
ATOM 732 C CA . LEU A 1 96 ? 0.879 -1.264 1.773 1.00 91.62 96 LEU A CA 1
ATOM 733 C C . LEU A 1 96 ? 1.692 -2.482 2.208 1.00 91.62 96 LEU A C 1
ATOM 735 O O . LEU A 1 96 ? 1.122 -3.554 2.352 1.00 91.62 96 LEU A O 1
ATOM 739 N N . ILE A 1 97 ? 2.977 -2.313 2.520 1.00 88.75 97 ILE A N 1
ATOM 740 C CA . ILE A 1 97 ? 3.818 -3.419 2.994 1.00 88.75 97 ILE A CA 1
ATOM 741 C C . ILE A 1 97 ? 3.231 -4.064 4.256 1.00 88.75 97 ILE A C 1
ATOM 743 O O . ILE A 1 97 ? 3.230 -5.285 4.357 1.00 88.75 97 ILE A O 1
ATOM 747 N N . GLU A 1 98 ? 2.715 -3.273 5.198 1.00 90.56 98 GLU A N 1
ATOM 748 C CA . GLU A 1 98 ? 2.113 -3.811 6.421 1.00 90.56 98 GLU A CA 1
ATOM 749 C C . GLU A 1 98 ? 0.782 -4.527 6.148 1.00 90.56 98 GLU A C 1
ATOM 751 O O . GLU A 1 98 ? 0.562 -5.627 6.642 1.00 90.56 98 GLU A O 1
ATOM 756 N N . LEU A 1 99 ? -0.114 -3.915 5.365 1.00 91.50 99 LEU A N 1
ATOM 757 C CA . LEU A 1 99 ? -1.476 -4.422 5.182 1.00 91.50 99 LEU A CA 1
ATOM 758 C C . LEU A 1 99 ? -1.572 -5.545 4.145 1.00 91.50 99 LEU A C 1
ATOM 760 O O . LEU A 1 99 ? -2.369 -6.463 4.304 1.00 91.50 99 LEU A O 1
ATOM 764 N N . VAL A 1 100 ? -0.828 -5.456 3.044 1.00 88.25 100 VAL A N 1
ATOM 765 C CA . VAL A 1 100 ? -0.886 -6.437 1.945 1.00 88.25 100 VAL A CA 1
ATOM 766 C C . VAL A 1 100 ? 0.372 -7.298 1.841 1.00 88.25 100 VAL A C 1
ATOM 768 O O . VAL A 1 100 ? 0.405 -8.225 1.034 1.00 88.25 100 VAL A O 1
ATOM 771 N N . GLY A 1 101 ? 1.378 -7.039 2.678 1.00 83.38 101 GLY A N 1
ATOM 772 C CA . GLY A 1 101 ? 2.678 -7.693 2.610 1.00 83.38 101 GLY A CA 1
ATOM 773 C C . GLY A 1 101 ? 3.614 -7.037 1.587 1.00 83.38 101 GLY A C 1
ATOM 774 O O . GLY A 1 101 ? 3.186 -6.236 0.750 1.00 83.38 101 GLY A O 1
ATOM 775 N N . PRO A 1 102 ? 4.918 -7.363 1.623 1.00 75.06 102 PRO A N 1
ATOM 776 C CA . PRO A 1 102 ? 5.824 -6.975 0.554 1.00 75.06 102 PRO A CA 1
ATOM 777 C C . PRO A 1 102 ? 5.401 -7.696 -0.728 1.00 75.06 102 PRO A C 1
ATOM 779 O O . PRO A 1 102 ? 5.388 -8.925 -0.768 1.00 75.06 102 PRO A O 1
ATOM 782 N N . THR A 1 103 ? 5.080 -6.953 -1.786 1.00 68.38 103 THR A N 1
ATOM 783 C CA . THR A 1 103 ? 4.974 -7.542 -3.123 1.00 68.38 103 THR A CA 1
ATOM 784 C C . THR A 1 103 ? 6.384 -7.908 -3.579 1.00 68.38 103 THR A C 1
ATOM 786 O O . THR A 1 103 ? 7.226 -7.008 -3.652 1.00 68.38 103 THR A O 1
ATOM 789 N N . PRO A 1 104 ? 6.689 -9.187 -3.863 1.00 69.62 104 PRO A N 1
ATOM 790 C CA . PRO A 1 104 ? 7.924 -9.533 -4.547 1.00 69.62 104 PRO A CA 1
ATOM 791 C C . PRO A 1 104 ? 7.917 -8.813 -5.896 1.00 69.62 104 PRO A C 1
ATOM 793 O O . PRO A 1 104 ? 7.087 -9.114 -6.747 1.00 69.62 104 PRO A O 1
ATOM 796 N N . VAL A 1 105 ? 8.782 -7.815 -6.054 1.00 77.56 105 VAL A N 1
ATOM 797 C CA . VAL A 1 105 ? 9.011 -7.157 -7.340 1.00 77.56 105 VAL A CA 1
ATOM 798 C C . VAL A 1 105 ? 10.188 -7.872 -7.980 1.00 77.56 105 VAL A C 1
ATOM 800 O O . VAL A 1 105 ? 11.235 -8.024 -7.344 1.00 77.56 105 VAL A O 1
ATOM 803 N N . PHE A 1 106 ? 10.004 -8.344 -9.206 1.00 91.00 106 PHE A N 1
ATOM 804 C CA . PHE A 1 106 ? 11.090 -8.893 -10.002 1.00 91.00 106 PHE A CA 1
ATOM 805 C C . PHE A 1 106 ? 11.443 -7.877 -11.070 1.00 91.00 106 PHE A C 1
ATOM 807 O O . PHE A 1 106 ? 10.584 -7.463 -11.840 1.00 91.00 106 PHE A O 1
ATOM 814 N N . ASP A 1 107 ? 12.709 -7.487 -11.126 1.00 94.44 107 ASP A N 1
ATOM 815 C CA . ASP A 1 107 ? 13.175 -6.497 -12.098 1.00 94.44 107 ASP A CA 1
ATOM 816 C C . ASP A 1 107 ? 12.956 -6.973 -13.551 1.00 94.44 107 ASP A C 1
ATOM 818 O O . ASP A 1 107 ? 12.783 -6.175 -14.461 1.00 94.44 107 ASP A O 1
ATOM 822 N N . ALA A 1 108 ? 12.890 -8.290 -13.773 1.00 95.75 108 ALA A N 1
ATOM 823 C CA . ALA A 1 108 ? 12.601 -8.895 -15.068 1.00 95.75 108 ALA A CA 1
ATOM 824 C C . ALA A 1 108 ? 11.117 -9.238 -15.319 1.00 95.75 108 ALA A C 1
ATOM 826 O O . ALA A 1 108 ? 10.823 -9.878 -16.331 1.00 95.75 108 ALA A O 1
ATOM 827 N N . ASP A 1 109 ? 10.195 -8.858 -14.428 1.00 95.25 109 ASP A N 1
ATOM 828 C CA . ASP A 1 109 ? 8.743 -8.894 -14.672 1.00 95.25 109 ASP A CA 1
ATOM 829 C C . ASP A 1 109 ? 8.353 -7.627 -15.447 1.00 95.25 109 ASP A C 1
ATOM 831 O O . ASP A 1 109 ? 7.903 -6.621 -14.896 1.00 95.25 109 ASP A O 1
ATOM 835 N N . LEU A 1 110 ? 8.647 -7.648 -16.745 1.00 95.56 110 LEU A N 1
ATOM 836 C CA . LEU A 1 110 ? 8.559 -6.501 -17.645 1.00 95.56 110 LEU A CA 1
ATOM 837 C C . LEU A 1 110 ? 7.112 -6.155 -18.005 1.00 95.56 110 LEU A C 1
ATOM 839 O O . LEU A 1 110 ? 6.858 -5.043 -18.468 1.00 95.56 110 LEU A O 1
ATOM 843 N N . ASN A 1 111 ? 6.170 -7.092 -17.843 1.00 93.94 111 ASN A N 1
ATOM 844 C CA . ASN A 1 111 ? 4.742 -6.852 -18.059 1.00 93.94 111 ASN A CA 1
ATOM 845 C C . ASN A 1 111 ? 3.950 -6.599 -16.758 1.00 93.94 111 ASN A C 1
ATOM 847 O O . ASN A 1 111 ? 2.755 -6.302 -16.850 1.00 93.94 111 ASN A O 1
ATOM 851 N N . GLU A 1 112 ? 4.617 -6.665 -15.600 1.00 91.94 112 GLU A N 1
ATOM 852 C CA . GLU A 1 112 ? 4.068 -6.468 -14.253 1.00 91.94 112 GLU A CA 1
ATOM 853 C C . GLU A 1 112 ? 2.895 -7.417 -13.929 1.00 91.94 112 GLU A C 1
ATOM 855 O O . GLU A 1 112 ? 1.951 -7.045 -13.222 1.00 91.94 112 GLU A O 1
ATOM 860 N N . ASP A 1 113 ? 2.923 -8.647 -14.457 1.00 90.25 113 ASP A N 1
ATOM 861 C CA . ASP A 1 113 ? 1.903 -9.669 -14.179 1.00 90.25 113 ASP A CA 1
ATOM 862 C C . ASP A 1 113 ? 2.202 -10.513 -12.926 1.00 90.25 113 ASP A C 1
ATOM 864 O O . ASP A 1 113 ? 1.393 -11.360 -12.525 1.00 90.25 113 ASP A O 1
ATOM 868 N N . GLY A 1 114 ? 3.324 -10.226 -12.262 1.00 89.00 114 GLY A N 1
ATOM 869 C CA . GLY A 1 114 ? 3.807 -10.913 -11.075 1.00 89.00 114 GLY A CA 1
ATOM 870 C C . GLY A 1 114 ? 4.596 -12.181 -11.391 1.00 89.00 114 GLY A C 1
ATOM 871 O O . GLY A 1 114 ? 4.889 -12.944 -10.463 1.00 89.00 114 GLY A O 1
ATOM 872 N N . VAL A 1 115 ? 4.912 -12.459 -12.661 1.00 92.00 115 VAL A N 1
ATOM 873 C CA . VAL A 1 115 ? 5.543 -13.711 -13.084 1.00 92.00 115 VAL A CA 1
ATOM 874 C C . VAL A 1 115 ? 6.601 -13.482 -14.157 1.00 92.00 115 VAL A C 1
ATOM 876 O O . VAL A 1 115 ? 6.284 -13.215 -15.306 1.00 92.00 115 VAL A O 1
ATOM 879 N N . VAL A 1 116 ? 7.866 -13.778 -13.856 1.00 96.00 116 VAL A N 1
ATOM 880 C CA . VAL A 1 116 ? 8.937 -13.687 -14.862 1.00 96.00 116 VAL A CA 1
ATOM 881 C C . VAL A 1 116 ? 8.900 -14.897 -15.791 1.00 96.00 116 VAL A C 1
ATOM 883 O O . VAL A 1 116 ? 9.290 -16.013 -15.421 1.00 96.00 116 VAL A O 1
ATOM 886 N N . ASN A 1 117 ? 8.437 -14.697 -17.020 1.00 96.31 117 ASN A N 1
ATOM 887 C CA . ASN A 1 117 ? 8.187 -15.759 -17.982 1.00 96.31 117 ASN A CA 1
ATOM 888 C C . ASN A 1 117 ? 8.502 -15.358 -19.443 1.00 96.31 117 ASN A C 1
ATOM 890 O O . ASN A 1 117 ? 9.292 -14.457 -19.734 1.00 96.31 117 ASN A O 1
ATOM 894 N N . ALA A 1 118 ? 7.969 -16.123 -20.402 1.00 97.62 118 ALA A N 1
ATOM 895 C CA . ALA A 1 118 ? 8.197 -15.900 -21.830 1.00 97.62 118 ALA A CA 1
ATOM 896 C C . ALA A 1 118 ? 7.530 -14.615 -22.361 1.00 97.62 118 ALA A C 1
ATOM 898 O O . ALA A 1 118 ? 7.947 -14.109 -23.405 1.00 97.62 118 ALA A O 1
ATOM 899 N N . ALA A 1 119 ? 6.510 -14.097 -21.671 1.00 97.38 119 ALA A N 1
ATOM 900 C CA . ALA A 1 119 ? 5.886 -12.814 -21.969 1.00 97.38 119 ALA A CA 1
ATOM 901 C C . ALA A 1 119 ? 6.880 -11.660 -21.767 1.00 97.38 119 ALA A C 1
ATOM 903 O O . ALA A 1 119 ? 7.035 -10.835 -22.667 1.00 97.38 119 ALA A O 1
ATOM 904 N N . ASP A 1 120 ? 7.644 -11.674 -20.675 1.00 97.88 120 ASP A N 1
ATOM 905 C CA . ASP A 1 120 ? 8.690 -10.679 -20.403 1.00 97.88 120 ASP A CA 1
ATOM 906 C C . ASP A 1 120 ? 9.832 -10.790 -21.401 1.00 97.88 120 ASP A C 1
ATOM 908 O O . ASP A 1 120 ? 10.282 -9.804 -21.979 1.00 97.88 120 ASP A O 1
ATOM 912 N N . GLN A 1 121 ? 10.239 -12.022 -21.714 1.00 97.62 121 GLN A N 1
ATOM 913 C CA . GLN A 1 121 ? 11.246 -12.255 -22.744 1.00 97.62 121 GLN A CA 1
ATOM 914 C C . GLN A 1 121 ? 10.826 -11.659 -24.095 1.00 97.62 121 GLN A C 1
ATOM 916 O O . GLN A 1 121 ? 11.671 -11.197 -24.863 1.00 97.62 121 GLN A O 1
ATOM 921 N N . ALA A 1 122 ? 9.530 -11.692 -24.423 1.00 97.75 122 ALA A N 1
ATOM 922 C CA . ALA A 1 122 ? 9.020 -11.097 -25.650 1.00 97.75 122 ALA A CA 1
ATOM 923 C C . ALA A 1 122 ? 9.139 -9.565 -25.637 1.00 97.75 122 ALA A C 1
ATOM 925 O O . ALA A 1 122 ? 9.455 -9.000 -26.686 1.00 97.75 122 ALA A O 1
ATOM 926 N N . LEU A 1 123 ? 8.955 -8.920 -24.479 1.00 97.38 123 LEU A N 1
ATOM 927 C CA . LEU A 1 123 ? 9.174 -7.481 -24.300 1.00 97.38 123 LEU A CA 1
ATOM 928 C C . LEU A 1 123 ? 10.655 -7.119 -24.439 1.00 97.38 123 LEU A C 1
ATOM 930 O O . LEU A 1 123 ? 10.987 -6.292 -25.286 1.00 97.38 123 LEU A O 1
ATOM 934 N N . TRP A 1 124 ? 11.555 -7.828 -23.745 1.00 97.81 124 TRP A N 1
ATOM 935 C CA . TRP A 1 124 ? 13.003 -7.628 -23.902 1.00 97.81 124 TRP A CA 1
ATOM 936 C C . TRP A 1 124 ? 13.443 -7.771 -25.365 1.00 97.81 124 TRP A C 1
ATOM 938 O O . TRP A 1 124 ? 14.129 -6.915 -25.921 1.00 97.81 124 TRP A O 1
ATOM 948 N N . ARG A 1 125 ? 12.974 -8.820 -26.058 1.00 97.69 125 ARG A N 1
ATOM 949 C CA . ARG A 1 125 ? 13.281 -9.024 -27.484 1.00 97.69 125 ARG A CA 1
ATOM 950 C C . ARG A 1 125 ? 12.739 -7.913 -28.382 1.00 97.69 125 ARG A C 1
ATOM 952 O O . ARG A 1 125 ? 13.297 -7.709 -29.459 1.00 97.69 125 ARG A O 1
ATOM 959 N N . ALA A 1 126 ? 11.648 -7.255 -27.997 1.00 97.44 126 ALA A N 1
ATOM 960 C CA . ALA A 1 126 ? 11.061 -6.167 -28.769 1.00 97.44 126 ALA A CA 1
ATOM 961 C C . ALA A 1 126 ? 11.869 -4.865 -28.645 1.00 97.44 126 ALA A C 1
ATOM 963 O O . ALA A 1 126 ? 11.932 -4.114 -29.620 1.00 97.44 126 ALA A O 1
ATOM 964 N N . GLY A 1 127 ? 12.497 -4.610 -27.491 1.00 96.06 127 GLY A N 1
ATOM 965 C CA . GLY A 1 127 ? 13.343 -3.432 -27.276 1.00 96.06 127 GLY A CA 1
ATOM 966 C C . GLY A 1 127 ? 14.844 -3.646 -27.459 1.00 96.06 127 GLY A C 1
ATOM 967 O O . GLY A 1 127 ? 15.573 -2.657 -27.503 1.00 96.06 127 GLY A O 1
ATOM 968 N N . ALA A 1 128 ? 15.304 -4.892 -27.611 1.00 96.56 128 ALA A N 1
ATOM 969 C CA . ALA A 1 128 ? 16.718 -5.249 -27.726 1.00 96.56 128 ALA A CA 1
ATOM 970 C C . ALA A 1 128 ? 17.510 -4.331 -28.677 1.00 96.56 128 ALA A C 1
ATOM 972 O O . ALA A 1 128 ? 17.174 -4.171 -29.855 1.00 96.56 128 ALA A O 1
ATOM 973 N N . GLY A 1 129 ? 18.603 -3.759 -28.164 1.00 94.44 129 GLY A N 1
ATOM 974 C CA . GLY A 1 129 ? 19.463 -2.821 -28.885 1.00 94.44 129 GLY A CA 1
ATOM 975 C C . GLY A 1 129 ? 19.038 -1.352 -28.782 1.00 94.44 129 GLY A C 1
ATOM 976 O O . GLY A 1 129 ? 19.658 -0.497 -29.423 1.00 94.44 129 GLY A O 1
ATOM 977 N N . LYS A 1 130 ? 18.007 -1.025 -27.992 1.00 97.69 130 LYS A N 1
ATOM 978 C CA . LYS A 1 130 ? 17.692 0.360 -27.625 1.00 97.69 130 LYS A CA 1
ATOM 979 C C . LYS A 1 130 ? 18.799 0.890 -26.710 1.00 97.69 130 LYS A C 1
ATOM 981 O O . LYS A 1 130 ? 18.833 0.575 -25.541 1.00 97.69 130 LYS A O 1
ATOM 986 N N . ALA A 1 131 ? 19.687 1.718 -27.253 1.00 96.56 131 ALA A N 1
ATOM 987 C CA . ALA A 1 131 ? 20.901 2.170 -26.561 1.00 96.56 131 ALA A CA 1
ATOM 988 C C . ALA A 1 131 ? 20.706 3.313 -25.539 1.00 96.56 131 ALA 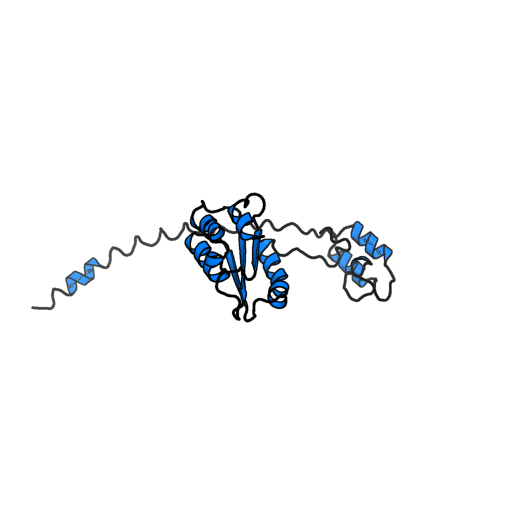A C 1
ATOM 990 O O . ALA A 1 131 ? 21.683 3.767 -24.951 1.00 96.56 131 ALA A O 1
ATOM 991 N N . ALA A 1 132 ? 19.500 3.880 -25.430 1.00 96.31 132 ALA A N 1
ATOM 992 C CA . ALA A 1 132 ? 19.171 4.929 -24.464 1.00 96.31 132 ALA A CA 1
ATOM 993 C C . ALA A 1 132 ? 17.660 5.195 -24.424 1.00 96.31 132 ALA A C 1
ATOM 995 O O . ALA A 1 132 ? 16.967 5.105 -25.444 1.00 96.31 132 ALA A O 1
ATOM 996 N N . GLY A 1 133 ? 17.181 5.659 -23.269 1.00 95.94 133 GLY A N 1
ATOM 997 C CA . GLY A 1 133 ? 15.791 6.072 -23.076 1.00 95.94 133 GLY A CA 1
ATOM 998 C C . GLY A 1 133 ? 14.811 4.904 -23.065 1.00 95.94 133 GLY A C 1
ATOM 999 O O . GLY A 1 133 ? 13.626 5.122 -23.320 1.00 95.94 133 GLY A O 1
ATOM 1000 N N . ALA A 1 134 ? 15.304 3.692 -22.812 1.00 97.25 134 ALA A N 1
ATOM 1001 C CA . ALA A 1 134 ? 14.454 2.575 -22.468 1.00 97.25 134 ALA A CA 1
ATOM 1002 C C . ALA A 1 134 ? 13.742 2.855 -21.137 1.00 97.25 134 ALA A C 1
ATOM 1004 O O . ALA A 1 134 ? 14.208 3.630 -20.296 1.00 97.25 134 ALA A O 1
ATOM 1005 N N . ILE A 1 135 ? 12.546 2.300 -21.027 1.00 95.62 135 ILE A N 1
ATOM 1006 C CA . ILE A 1 135 ? 11.786 2.203 -19.786 1.00 95.62 135 ILE A CA 1
ATOM 1007 C C . ILE A 1 135 ? 11.570 0.722 -19.491 1.00 95.62 135 ILE A C 1
ATOM 1009 O O . ILE A 1 135 ? 11.692 -0.094 -20.400 1.00 95.62 135 ILE A O 1
ATOM 1013 N N . HIS A 1 136 ? 11.155 0.390 -18.272 1.00 94.81 136 HIS A N 1
ATOM 1014 C CA . HIS A 1 136 ? 10.856 -0.984 -17.843 1.00 94.81 136 HIS A CA 1
ATOM 1015 C C . HIS A 1 136 ? 10.140 -1.827 -18.919 1.00 94.81 136 HIS A C 1
ATOM 1017 O O . HIS A 1 136 ? 10.675 -2.809 -19.415 1.00 94.81 136 HIS A O 1
ATOM 1023 N N . PHE A 1 137 ? 8.993 -1.357 -19.424 1.00 96.00 137 PHE A N 1
ATOM 1024 C CA . PHE A 1 137 ? 8.203 -2.056 -20.456 1.00 96.00 137 PHE A CA 1
ATOM 1025 C C . PHE A 1 137 ? 8.884 -2.214 -21.831 1.00 96.00 137 PHE A C 1
ATOM 1027 O O . PHE A 1 137 ? 8.388 -2.959 -22.677 1.00 96.00 137 PHE A O 1
ATOM 1034 N N . ASP A 1 138 ? 9.986 -1.506 -22.087 1.00 96.81 138 ASP A N 1
ATOM 1035 C CA . ASP A 1 138 ? 10.801 -1.686 -23.289 1.00 96.81 138 ASP A CA 1
ATOM 1036 C C . ASP A 1 138 ? 11.805 -2.842 -23.159 1.00 96.81 138 ASP A C 1
ATOM 1038 O O . ASP A 1 138 ? 12.399 -3.217 -24.165 1.00 96.81 138 ASP A O 1
ATOM 1042 N N . GLY A 1 139 ? 12.005 -3.410 -21.967 1.00 97.00 139 GLY A N 1
ATOM 1043 C CA . GLY A 1 139 ? 13.015 -4.441 -21.724 1.00 97.00 139 GLY A CA 1
ATOM 1044 C C . GLY A 1 139 ? 14.199 -4.020 -20.859 1.00 97.00 139 GLY A C 1
ATOM 1045 O O . GLY A 1 139 ? 15.125 -4.814 -20.752 1.00 97.00 139 GLY A O 1
ATOM 1046 N N . ASP A 1 140 ? 14.157 -2.819 -20.280 1.00 97.75 140 ASP A N 1
ATOM 1047 C CA . ASP A 1 140 ? 15.153 -2.269 -19.346 1.00 97.75 140 ASP A CA 1
ATOM 1048 C C . ASP A 1 140 ? 14.916 -2.856 -17.949 1.00 97.75 140 ASP A C 1
ATOM 1050 O O . ASP A 1 140 ? 14.218 -2.271 -17.118 1.00 97.75 140 ASP A O 1
ATOM 1054 N N . ALA A 1 141 ? 15.402 -4.079 -17.748 1.00 96.81 141 ALA A N 1
ATOM 1055 C CA . ALA A 1 141 ? 15.239 -4.823 -16.510 1.00 96.81 141 ALA A CA 1
ATOM 1056 C C . ALA A 1 141 ? 16.220 -4.352 -15.428 1.00 96.81 141 ALA A C 1
ATOM 1058 O O . ALA A 1 141 ? 15.922 -4.521 -14.251 1.00 96.81 141 ALA A O 1
ATOM 1059 N N . ASP A 1 142 ? 17.394 -3.807 -15.770 1.00 96.00 142 ASP A N 1
ATOM 1060 C CA . ASP A 1 142 ? 18.343 -3.303 -14.762 1.00 96.00 142 ASP A CA 1
ATOM 1061 C C . ASP A 1 142 ? 18.194 -1.804 -14.437 1.00 96.00 142 ASP A C 1
ATOM 1063 O O . ASP A 1 142 ? 18.753 -1.321 -13.442 1.00 96.00 142 ASP A O 1
ATOM 1067 N N . GLY A 1 143 ? 17.355 -1.096 -15.197 1.00 96.12 143 GLY A N 1
ATOM 1068 C CA . GLY A 1 143 ? 16.982 0.294 -14.970 1.00 96.12 143 GLY A CA 1
ATOM 1069 C C . GLY A 1 143 ? 18.044 1.298 -15.419 1.00 96.12 143 GLY A C 1
ATOM 1070 O O . GLY A 1 143 ? 18.012 2.455 -14.969 1.00 96.12 143 GLY A O 1
ATOM 1071 N N . ASP A 1 144 ? 19.006 0.890 -16.250 1.00 97.12 144 ASP A N 1
ATOM 1072 C CA . ASP A 1 144 ? 20.093 1.740 -16.733 1.00 97.12 144 ASP A CA 1
ATOM 1073 C C . ASP A 1 144 ? 19.738 2.569 -17.984 1.00 97.12 144 ASP A C 1
ATOM 1075 O O . ASP A 1 144 ? 20.472 3.502 -18.349 1.00 97.12 144 ASP A O 1
ATOM 1079 N N . ARG A 1 145 ? 18.525 2.357 -18.514 1.00 97.62 145 ARG A N 1
ATOM 1080 C CA . ARG A 1 145 ? 17.917 3.032 -19.671 1.00 97.62 145 ARG A CA 1
ATOM 1081 C C . ARG A 1 145 ? 18.412 2.557 -21.025 1.00 97.62 145 ARG A C 1
ATOM 1083 O O . ARG A 1 145 ? 18.146 3.266 -22.011 1.00 97.62 145 ARG A O 1
ATOM 1090 N N . ASP A 1 146 ? 19.060 1.409 -21.118 1.00 98.31 146 ASP A N 1
ATOM 1091 C CA . ASP A 1 146 ? 19.234 0.693 -22.373 1.00 98.31 146 ASP A CA 1
ATOM 1092 C C . ASP A 1 146 ? 18.542 -0.688 -22.358 1.00 98.31 146 ASP A C 1
ATOM 1094 O O . ASP A 1 146 ? 17.698 -0.948 -21.506 1.00 98.31 146 ASP A O 1
ATOM 1098 N N . VAL A 1 147 ? 18.679 -1.460 -23.441 1.00 98.38 147 VAL A N 1
ATOM 1099 C CA . VAL A 1 147 ? 18.147 -2.830 -23.522 1.00 98.38 147 VAL A CA 1
ATOM 1100 C C . VAL A 1 147 ? 19.214 -3.711 -24.144 1.00 98.38 147 VAL A C 1
ATOM 1102 O O . VAL A 1 147 ? 19.365 -3.760 -25.378 1.00 98.38 147 VAL A O 1
ATOM 1105 N N . ASP A 1 148 ? 19.953 -4.417 -23.302 1.00 98.00 148 ASP A N 1
ATOM 1106 C CA . ASP A 1 148 ? 21.141 -5.153 -23.686 1.00 98.00 148 ASP A CA 1
ATOM 1107 C C . ASP A 1 148 ? 21.241 -6.547 -23.022 1.00 98.00 148 ASP A C 1
ATOM 1109 O O . ASP A 1 148 ? 20.244 -7.216 -22.720 1.00 98.00 148 ASP A O 1
ATOM 1113 N N . GLY A 1 149 ? 22.460 -7.088 -22.946 1.00 97.81 149 GLY A N 1
ATOM 1114 C CA . GLY A 1 149 ? 22.709 -8.394 -22.347 1.00 97.81 149 GLY A CA 1
ATOM 1115 C C . GLY A 1 149 ? 22.584 -8.422 -20.820 1.00 97.81 149 GLY A C 1
ATOM 1116 O O . GLY A 1 149 ? 22.340 -9.499 -20.276 1.00 97.81 149 GLY A O 1
ATOM 1117 N N . ALA A 1 150 ? 22.756 -7.296 -20.127 1.00 98.06 150 ALA A N 1
ATOM 1118 C CA . ALA A 1 150 ? 22.588 -7.169 -18.685 1.00 98.06 150 ALA A CA 1
ATOM 1119 C C . ALA A 1 150 ? 21.127 -7.410 -18.281 1.00 98.06 150 ALA A C 1
ATOM 1121 O O . ALA A 1 150 ? 20.879 -8.235 -17.390 1.00 98.06 150 ALA A O 1
ATOM 1122 N N . ASP A 1 151 ? 20.177 -6.842 -19.027 1.00 98.19 151 ASP A N 1
ATOM 1123 C CA . ASP A 1 151 ? 18.744 -7.099 -18.845 1.00 98.19 151 ASP A CA 1
ATOM 1124 C C . ASP A 1 151 ? 18.397 -8.562 -19.084 1.00 98.19 151 ASP A C 1
ATOM 1126 O O . ASP A 1 151 ? 17.703 -9.212 -18.297 1.00 98.19 151 ASP A O 1
ATOM 1130 N N . PHE A 1 152 ? 18.943 -9.131 -20.162 1.00 97.50 152 PHE A N 1
ATOM 1131 C CA . PHE A 1 152 ? 18.712 -10.534 -20.478 1.00 97.50 152 PHE A CA 1
ATOM 1132 C C . PHE A 1 152 ? 19.251 -11.454 -19.381 1.00 97.50 152 PHE A C 1
ATOM 1134 O O . PHE A 1 152 ? 18.617 -12.452 -19.035 1.00 97.50 152 PHE A O 1
ATOM 1141 N N . LEU A 1 153 ? 20.409 -11.120 -18.803 1.00 97.62 153 LEU A N 1
ATOM 1142 C CA . LEU A 1 153 ? 20.977 -11.853 -17.676 1.00 97.62 153 LEU A CA 1
ATOM 1143 C C . LEU A 1 153 ? 20.106 -11.732 -16.418 1.00 97.62 153 LEU A C 1
ATOM 1145 O O . LEU A 1 153 ? 20.028 -12.705 -15.664 1.00 97.62 153 LEU A O 1
ATOM 1149 N N . LEU A 1 154 ? 19.455 -10.590 -16.173 1.00 96.69 154 LEU A N 1
ATOM 1150 C CA . LEU A 1 154 ? 18.463 -10.464 -15.098 1.00 96.69 154 LEU A CA 1
ATOM 1151 C C . LEU A 1 154 ? 17.263 -11.373 -15.340 1.00 96.69 154 LEU A C 1
ATOM 1153 O O . LEU A 1 154 ? 16.934 -12.172 -14.461 1.00 96.69 154 LEU A O 1
ATOM 1157 N N . TRP A 1 155 ? 16.697 -11.345 -16.547 1.00 96.94 155 TRP A N 1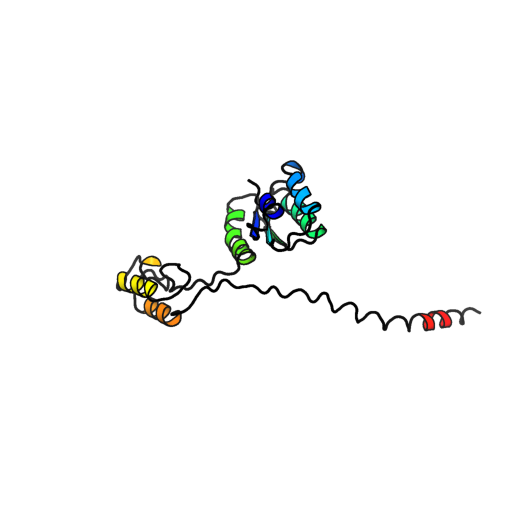
ATOM 1158 C CA . TRP A 1 155 ? 15.607 -12.242 -16.927 1.00 96.94 155 TRP A CA 1
ATOM 1159 C C . TRP A 1 155 ? 15.983 -13.713 -16.747 1.00 96.94 155 TRP A C 1
ATOM 1161 O O . TRP A 1 155 ? 15.236 -14.475 -16.141 1.00 96.94 155 TRP A O 1
ATOM 1171 N N . GLN A 1 156 ? 17.183 -14.123 -17.165 1.00 97.38 156 GLN A N 1
ATOM 1172 C CA . GLN A 1 156 ? 17.653 -15.495 -16.960 1.00 97.38 156 GLN A CA 1
ATOM 1173 C C . GLN A 1 156 ? 17.782 -15.871 -15.479 1.00 97.38 156 GLN A C 1
ATOM 1175 O O . GLN A 1 156 ? 17.501 -17.014 -15.119 1.00 97.38 156 GLN A O 1
ATOM 1180 N N . ARG A 1 157 ? 18.224 -14.941 -14.622 1.00 96.88 157 ARG A N 1
ATOM 1181 C CA . ARG A 1 157 ? 18.346 -15.182 -13.175 1.00 96.88 157 ARG A CA 1
ATOM 1182 C C . ARG A 1 157 ? 16.992 -15.279 -12.480 1.00 96.88 157 ARG A C 1
ATOM 1184 O O . ARG A 1 157 ? 16.891 -16.008 -11.498 1.00 96.88 157 ARG A O 1
ATOM 1191 N N . GLN A 1 158 ? 15.998 -14.537 -12.958 1.00 95.12 158 GLN A N 1
ATOM 1192 C CA . GLN A 1 158 ? 14.675 -14.454 -12.344 1.00 95.12 158 GLN A CA 1
ATOM 1193 C C . GLN A 1 158 ? 13.626 -15.330 -13.050 1.00 95.12 158 GLN A C 1
ATOM 1195 O O . GLN A 1 158 ? 12.499 -15.398 -12.583 1.00 95.12 158 GLN A O 1
ATOM 1200 N N . LEU A 1 159 ? 13.972 -16.045 -14.128 1.00 96.06 159 LEU A N 1
ATOM 1201 C CA . LEU A 1 159 ? 13.040 -16.893 -14.875 1.00 96.06 159 LEU A CA 1
ATOM 1202 C C . LEU A 1 159 ? 12.306 -17.896 -13.969 1.00 96.06 159 LEU A C 1
ATOM 1204 O O . LEU A 1 159 ? 12.925 -18.733 -13.310 1.00 96.06 159 LEU A O 1
ATOM 1208 N N . GLY A 1 160 ? 10.974 -17.848 -14.006 1.00 92.75 160 GLY A N 1
ATOM 1209 C CA . GLY A 1 160 ? 10.094 -18.682 -13.190 1.00 92.75 160 GLY A CA 1
ATOM 1210 C C . GLY A 1 160 ? 9.829 -18.129 -11.791 1.00 92.75 160 GLY A C 1
ATOM 1211 O O . GLY A 1 160 ? 9.144 -18.793 -11.015 1.00 92.75 160 GLY A O 1
ATOM 1212 N N . ALA A 1 161 ? 10.347 -16.945 -11.457 1.00 91.31 161 ALA A N 1
ATOM 1213 C CA . ALA A 1 161 ? 9.968 -16.247 -10.243 1.00 91.31 161 ALA A CA 1
ATOM 1214 C C . ALA A 1 161 ? 8.497 -15.818 -10.325 1.00 91.31 161 ALA A C 1
ATOM 1216 O O . ALA A 1 161 ? 8.055 -15.252 -11.325 1.00 91.31 161 ALA A O 1
ATOM 1217 N N . THR A 1 162 ? 7.746 -16.121 -9.271 1.00 87.88 162 THR A N 1
ATOM 1218 C CA . THR A 1 162 ? 6.325 -15.803 -9.123 1.00 87.88 162 THR A CA 1
ATOM 1219 C C . THR A 1 162 ? 6.126 -15.043 -7.825 1.00 87.88 162 THR A C 1
ATOM 1221 O O . THR A 1 162 ? 6.644 -15.439 -6.775 1.00 87.88 162 THR A O 1
ATOM 1224 N N . ALA A 1 163 ? 5.351 -13.965 -7.878 1.00 76.06 163 ALA A N 1
ATOM 1225 C CA . ALA A 1 163 ? 4.906 -13.243 -6.706 1.00 76.06 163 ALA A CA 1
ATOM 1226 C C . ALA A 1 163 ? 3.783 -14.068 -6.070 1.00 76.06 163 ALA A C 1
ATOM 1228 O O . ALA A 1 163 ? 2.600 -13.797 -6.263 1.00 76.06 163 ALA A O 1
ATOM 1229 N N . ASP A 1 164 ? 4.145 -15.129 -5.345 1.00 63.47 164 ASP A N 1
ATOM 1230 C CA . ASP A 1 164 ? 3.176 -15.788 -4.478 1.00 63.47 164 ASP A CA 1
ATOM 1231 C C . ASP A 1 164 ? 2.743 -14.759 -3.437 1.00 63.47 164 ASP A C 1
ATOM 1233 O O . ASP A 1 164 ? 3.563 -14.248 -2.669 1.00 63.47 164 ASP A O 1
ATOM 1237 N N . ALA A 1 165 ? 1.448 -14.433 -3.428 1.00 54.34 165 ALA A N 1
ATOM 1238 C CA . ALA A 1 165 ? 0.855 -13.665 -2.350 1.00 54.34 165 ALA A CA 1
ATOM 1239 C C . ALA A 1 165 ? 1.194 -14.399 -1.053 1.00 54.34 165 ALA A C 1
ATOM 1241 O O . ALA A 1 165 ? 0.721 -15.516 -0.830 1.00 54.34 165 ALA A O 1
ATOM 1242 N N . ALA A 1 166 ? 2.071 -13.808 -0.241 1.00 47.03 166 ALA A N 1
ATOM 1243 C CA . ALA A 1 166 ? 2.488 -14.396 1.013 1.00 47.03 166 ALA A CA 1
ATOM 1244 C C . ALA A 1 166 ? 1.228 -14.671 1.838 1.00 47.03 166 ALA A C 1
ATOM 1246 O O . ALA A 1 166 ? 0.613 -13.758 2.384 1.00 47.03 166 ALA A O 1
ATOM 1247 N N . THR A 1 167 ? 0.823 -15.937 1.936 1.00 39.34 167 THR A N 1
ATOM 1248 C CA . THR A 1 167 ? -0.104 -16.360 2.974 1.00 39.34 167 THR A CA 1
ATOM 1249 C C . THR A 1 167 ? 0.676 -16.240 4.270 1.00 39.34 167 THR A C 1
ATOM 1251 O O . THR A 1 167 ? 1.386 -17.168 4.665 1.00 39.34 167 THR A O 1
ATOM 1254 N N . LEU A 1 168 ? 0.626 -15.061 4.890 1.00 45.97 168 LEU A N 1
ATOM 1255 C CA . LEU A 1 168 ? 1.129 -14.866 6.235 1.00 45.97 168 LEU A CA 1
ATOM 1256 C C . LEU A 1 168 ? 0.286 -15.763 7.139 1.00 45.97 168 LEU A C 1
ATOM 1258 O O . LEU A 1 168 ? -0.805 -15.407 7.575 1.00 45.97 168 LEU A O 1
ATOM 1262 N N . ALA A 1 169 ? 0.788 -16.966 7.406 1.00 43.28 169 ALA A N 1
ATOM 1263 C CA . ALA A 1 169 ? 0.440 -17.670 8.621 1.00 43.28 169 ALA A CA 1
ATOM 1264 C C . ALA A 1 169 ? 1.008 -16.817 9.758 1.00 43.28 169 ALA A C 1
ATOM 1266 O O . ALA A 1 169 ? 2.163 -16.983 10.150 1.00 43.28 169 ALA A O 1
ATOM 1267 N N . VAL A 1 170 ? 0.220 -15.840 10.215 1.00 51.00 170 VAL A N 1
ATOM 1268 C CA . VAL A 1 170 ? 0.487 -15.110 11.452 1.00 51.00 170 VAL A CA 1
ATOM 1269 C C . VAL A 1 170 ? 0.654 -16.176 12.536 1.00 51.00 170 VAL A C 1
ATOM 1271 O O . VAL A 1 170 ? -0.278 -16.951 12.768 1.00 51.00 170 VAL A O 1
ATOM 1274 N N . PRO A 1 171 ? 1.834 -16.301 13.168 1.00 49.31 171 PRO A N 1
ATOM 1275 C CA . PRO A 1 171 ? 1.989 -17.216 14.282 1.00 49.31 171 PRO A CA 1
ATOM 1276 C C . PRO A 1 171 ? 1.082 -16.710 15.399 1.00 49.31 171 PRO A C 1
ATOM 1278 O O . PRO A 1 171 ? 1.311 -15.615 15.915 1.00 49.31 171 PRO A O 1
ATOM 1281 N N . GLU A 1 172 ? 0.049 -17.472 15.767 1.00 64.06 172 GLU A N 1
ATOM 1282 C CA . GLU A 1 172 ? -0.757 -17.120 16.933 1.00 64.06 172 GLU A CA 1
ATOM 1283 C C . GLU A 1 172 ? 0.188 -16.947 18.136 1.00 64.06 172 GLU A C 1
ATOM 1285 O O . GLU A 1 172 ? 1.030 -17.825 18.389 1.00 64.06 172 GLU A O 1
ATOM 1290 N N . PRO A 1 173 ? 0.110 -15.829 18.884 1.00 56.31 17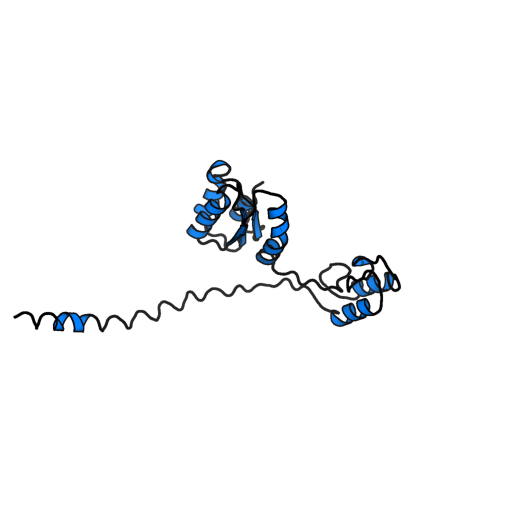3 PRO A N 1
ATOM 1291 C CA . PRO A 1 173 ? 0.919 -15.673 20.077 1.00 56.31 173 PRO A CA 1
ATOM 1292 C C . PRO A 1 173 ? 0.590 -16.834 21.010 1.00 56.31 173 PRO A C 1
ATOM 1294 O O . PRO A 1 173 ? -0.578 -17.114 21.282 1.00 56.31 173 PRO A O 1
ATOM 1297 N N . ALA A 1 174 ? 1.629 -17.518 21.493 1.00 59.88 174 ALA A N 1
ATOM 1298 C CA . ALA A 1 174 ? 1.536 -18.638 22.421 1.00 59.88 174 ALA A CA 1
ATOM 1299 C C . ALA A 1 174 ? 0.955 -18.191 23.780 1.00 59.88 174 ALA A C 1
ATOM 1301 O O . ALA A 1 174 ? 1.641 -18.162 24.799 1.00 59.88 174 ALA A O 1
ATOM 1302 N N . SER A 1 175 ? -0.333 -17.855 23.813 1.00 54.50 175 SER A N 1
ATOM 1303 C CA . SER A 1 175 ? -1.063 -17.401 24.998 1.00 54.50 175 SER A CA 1
ATOM 1304 C C . SER A 1 175 ? -1.361 -18.551 25.972 1.00 54.50 175 SER A C 1
ATOM 1306 O O . SER A 1 175 ? -1.851 -18.328 27.074 1.00 54.50 175 SER A O 1
ATOM 1308 N N . GLY A 1 176 ? -1.027 -19.795 25.608 1.00 53.16 176 GLY A N 1
ATOM 1309 C CA . GLY A 1 176 ? -1.320 -20.990 26.404 1.00 53.16 176 GLY A CA 1
ATOM 1310 C C . GLY A 1 176 ? -0.319 -21.346 27.512 1.00 53.16 176 GLY A C 1
ATOM 1311 O O . GLY A 1 176 ? -0.644 -22.179 28.355 1.00 53.16 176 GLY A O 1
ATOM 1312 N N . THR A 1 177 ? 0.884 -20.758 27.564 1.00 50.09 177 THR A N 1
ATOM 1313 C CA . THR A 1 177 ? 1.964 -21.324 28.411 1.00 50.09 177 THR A CA 1
ATOM 1314 C C . THR A 1 177 ? 2.176 -20.614 29.760 1.00 50.09 177 THR A C 1
ATOM 1316 O O . THR A 1 177 ? 2.845 -21.160 30.638 1.00 50.09 177 THR A O 1
ATOM 1319 N N . ILE A 1 178 ? 1.545 -19.462 30.030 1.00 48.53 178 ILE A N 1
ATOM 1320 C CA . ILE A 1 178 ? 1.699 -18.746 31.321 1.00 48.53 178 ILE A CA 1
ATOM 1321 C C . ILE A 1 178 ? 0.564 -19.064 32.318 1.00 48.53 178 ILE A C 1
ATOM 1323 O O . ILE A 1 178 ? 0.089 -18.201 33.044 1.00 48.53 178 ILE A O 1
ATOM 1327 N N . ILE A 1 179 ? 0.121 -20.323 32.399 1.00 50.78 179 ILE A N 1
ATOM 1328 C CA . ILE A 1 179 ? -0.667 -20.817 33.554 1.00 50.78 179 ILE A CA 1
ATOM 1329 C C . ILE A 1 179 ? 0.069 -21.949 34.304 1.00 50.78 179 ILE A C 1
ATOM 1331 O O . ILE A 1 179 ? -0.266 -22.278 35.439 1.00 50.78 179 ILE A O 1
ATOM 1335 N N . GLY A 1 180 ? 1.171 -22.477 33.758 1.00 46.06 180 GLY A N 1
ATOM 1336 C CA . GLY A 1 180 ? 1.923 -23.578 34.376 1.00 46.06 180 GLY A CA 1
ATOM 1337 C C . GLY A 1 180 ? 2.913 -23.198 35.486 1.00 46.06 180 GLY A C 1
ATOM 1338 O O . GLY A 1 180 ? 3.414 -24.091 36.163 1.00 46.06 180 GLY A O 1
ATOM 1339 N N . CYS A 1 181 ? 3.216 -21.911 35.709 1.00 44.84 181 CYS A N 1
ATOM 1340 C CA . CYS A 1 181 ? 4.342 -21.515 36.574 1.00 44.84 181 CYS A CA 1
ATOM 1341 C C . CYS A 1 181 ? 3.966 -20.792 37.887 1.00 44.84 181 CYS A C 1
ATOM 1343 O O . CYS A 1 181 ? 4.848 -20.274 38.572 1.00 44.84 181 CYS A O 1
ATOM 1345 N N . CYS A 1 182 ? 2.692 -20.792 38.301 1.00 42.69 182 CYS A N 1
ATOM 1346 C CA . CYS A 1 182 ? 2.272 -20.179 39.576 1.00 42.69 182 CYS A CA 1
ATOM 1347 C C . CYS A 1 182 ? 2.022 -21.165 40.734 1.00 42.69 182 CYS A C 1
ATOM 1349 O O . CYS A 1 182 ? 1.759 -20.725 41.853 1.00 42.69 182 CYS A O 1
ATOM 1351 N N . CYS A 1 183 ? 2.176 -22.481 40.550 1.00 45.41 183 CYS A N 1
ATOM 1352 C CA . CYS A 1 183 ? 1.896 -23.444 41.627 1.00 45.41 183 CYS A CA 1
ATOM 1353 C C . CYS A 1 183 ? 3.064 -23.733 42.594 1.00 45.41 183 CYS A C 1
ATOM 1355 O O . CYS A 1 183 ? 2.860 -24.442 43.577 1.00 45.41 183 CYS A O 1
ATOM 1357 N N . CYS A 1 184 ? 4.261 -23.160 42.415 1.00 46.06 184 CYS A N 1
ATOM 1358 C CA . CYS A 1 184 ? 5.405 -23.460 43.297 1.00 46.06 184 CYS A CA 1
ATOM 1359 C C . CYS A 1 184 ? 5.714 -22.399 44.375 1.00 46.06 184 CYS A C 1
ATOM 1361 O O . CYS A 1 184 ? 6.547 -22.647 45.245 1.00 46.06 184 CYS A O 1
ATOM 1363 N N . ALA A 1 185 ? 5.030 -21.249 44.403 1.00 46.94 185 ALA A N 1
ATOM 1364 C CA . ALA A 1 185 ? 5.355 -20.162 45.342 1.00 46.94 185 ALA A CA 1
ATOM 1365 C C . ALA A 1 185 ? 4.510 -20.128 46.638 1.00 46.94 185 ALA A C 1
ATOM 1367 O O . ALA A 1 185 ? 4.742 -19.282 47.501 1.00 46.94 185 ALA A O 1
ATOM 1368 N N . ALA A 1 186 ? 3.565 -21.053 46.843 1.00 47.38 186 ALA A N 1
ATOM 1369 C CA . ALA A 1 186 ? 2.695 -21.034 48.031 1.00 47.38 186 ALA A CA 1
ATOM 1370 C C . ALA A 1 186 ? 3.334 -21.632 49.311 1.00 47.38 186 ALA A C 1
ATOM 1372 O O . ALA A 1 186 ? 2.785 -21.495 50.407 1.00 47.38 186 ALA A O 1
ATOM 1373 N N . GLY A 1 187 ? 4.500 -22.285 49.214 1.00 43.38 187 GLY A N 1
ATOM 1374 C CA . GLY A 1 187 ? 5.108 -23.026 50.332 1.00 43.38 187 GLY A CA 1
ATOM 1375 C C . GLY A 1 187 ? 6.023 -22.225 51.271 1.00 43.38 187 GLY A C 1
ATOM 1376 O O . GLY A 1 187 ? 6.223 -22.624 52.419 1.00 43.38 187 GLY A O 1
ATOM 1377 N N . VAL A 1 188 ? 6.583 -21.092 50.833 1.00 45.53 188 VAL A N 1
ATOM 1378 C CA . VAL A 1 188 ? 7.677 -20.420 51.573 1.00 45.53 188 VAL A CA 1
ATOM 1379 C C . VAL A 1 188 ? 7.172 -19.332 52.536 1.00 45.53 188 VAL A C 1
ATOM 1381 O O . VAL A 1 188 ? 7.768 -19.110 53.594 1.00 45.53 188 VAL A O 1
ATOM 1384 N N . ALA A 1 189 ? 6.016 -18.718 52.262 1.00 44.97 189 ALA A N 1
ATOM 1385 C CA . ALA A 1 189 ? 5.505 -17.585 53.043 1.00 44.97 189 ALA A CA 1
ATOM 1386 C C . ALA A 1 189 ? 5.104 -17.939 54.494 1.00 44.97 189 ALA A C 1
ATOM 1388 O O . ALA A 1 189 ? 5.225 -17.107 55.395 1.00 44.97 189 ALA A O 1
ATOM 1389 N N . LYS A 1 190 ? 4.700 -19.187 54.780 1.00 40.78 190 LYS A N 1
ATOM 1390 C CA . LYS A 1 190 ? 4.264 -19.579 56.138 1.00 40.78 190 LYS A CA 1
ATOM 1391 C C . LYS A 1 190 ? 5.413 -19.755 57.142 1.00 40.78 190 LYS A C 1
ATOM 1393 O O . LYS A 1 190 ? 5.174 -19.703 58.349 1.00 40.78 190 LYS A O 1
ATOM 1398 N N . LYS A 1 191 ? 6.664 -19.938 56.691 1.00 41.22 191 LYS A N 1
ATOM 1399 C CA . LYS A 1 191 ? 7.800 -20.246 57.588 1.00 41.22 191 LYS A CA 1
ATOM 1400 C C . LYS A 1 191 ? 8.508 -18.997 58.137 1.00 41.22 191 LYS A C 1
ATOM 1402 O O . LYS A 1 191 ? 9.103 -19.067 59.213 1.00 41.22 191 LYS A O 1
ATOM 1407 N N . LEU A 1 192 ? 8.393 -17.847 57.464 1.00 45.62 192 LEU A N 1
ATOM 1408 C CA . LEU A 1 192 ? 9.003 -16.578 57.898 1.00 45.62 192 LEU A CA 1
ATOM 1409 C C . LEU A 1 192 ? 8.158 -15.794 58.917 1.00 45.62 192 LEU A C 1
ATOM 1411 O O . LEU A 1 192 ? 8.728 -15.137 59.787 1.00 45.62 192 LEU A O 1
ATOM 1415 N N . ALA A 1 193 ? 6.827 -15.932 58.901 1.00 46.50 193 ALA A N 1
ATOM 1416 C CA . ALA A 1 193 ? 5.954 -15.268 59.876 1.00 46.50 193 ALA A CA 1
ATOM 1417 C C . ALA A 1 193 ? 6.134 -15.811 61.312 1.00 46.50 193 ALA A C 1
ATOM 1419 O O . ALA A 1 193 ? 6.139 -15.044 62.273 1.00 46.50 193 ALA A O 1
ATOM 1420 N N . LYS A 1 194 ? 6.385 -17.120 61.476 1.00 41.94 194 LYS A N 1
ATOM 1421 C CA . LYS A 1 194 ? 6.589 -17.735 62.805 1.00 41.94 194 LYS A CA 1
ATOM 1422 C C . LYS A 1 194 ? 7.921 -17.372 63.474 1.00 41.94 194 LYS A C 1
ATOM 1424 O O . LYS A 1 194 ? 8.020 -17.462 64.692 1.00 41.94 194 LYS A O 1
ATOM 1429 N N . ARG A 1 195 ? 8.946 -16.952 62.720 1.00 49.69 195 ARG A N 1
ATOM 1430 C CA . ARG A 1 195 ? 10.278 -16.644 63.283 1.00 49.69 195 ARG A CA 1
ATOM 1431 C C . ARG A 1 195 ? 10.418 -15.215 63.816 1.00 49.69 195 ARG A C 1
ATOM 1433 O O . ARG A 1 195 ? 11.293 -14.978 64.641 1.00 49.69 195 ARG A O 1
ATOM 1440 N N . ARG A 1 196 ? 9.550 -14.281 63.410 1.00 48.94 196 ARG A N 1
ATOM 1441 C CA . ARG A 1 196 ? 9.557 -12.892 63.909 1.00 48.94 196 ARG A CA 1
ATOM 1442 C C . ARG A 1 196 ? 8.760 -12.683 65.204 1.00 48.94 196 ARG A C 1
ATOM 1444 O O . ARG A 1 196 ? 9.042 -11.733 65.918 1.00 48.94 196 ARG A O 1
ATOM 1451 N N . ALA A 1 197 ? 7.851 -13.593 65.560 1.00 47.66 197 ALA A N 1
ATOM 1452 C CA . ALA A 1 197 ? 7.074 -13.507 66.803 1.00 47.66 197 ALA A CA 1
ATOM 1453 C C . ALA A 1 197 ? 7.808 -14.038 68.056 1.00 47.66 197 ALA A C 1
ATOM 1455 O O . ALA A 1 197 ? 7.339 -13.832 69.168 1.00 47.66 197 ALA A O 1
ATOM 1456 N N . MET A 1 198 ? 8.959 -14.709 67.904 1.00 55.12 198 MET A N 1
ATOM 1457 C CA . MET A 1 198 ? 9.672 -15.372 69.013 1.00 55.12 198 MET A CA 1
ATOM 1458 C C . MET A 1 198 ? 10.910 -14.603 69.523 1.00 55.12 198 MET A C 1
ATOM 1460 O O . MET A 1 198 ? 11.711 -15.156 70.265 1.00 55.12 198 MET A O 1
ATOM 1464 N N . ARG A 1 199 ? 11.093 -13.336 69.119 1.00 50.19 199 ARG A N 1
ATOM 1465 C CA . ARG A 1 199 ? 12.212 -12.466 69.551 1.00 50.19 199 ARG A CA 1
ATOM 1466 C C . ARG A 1 199 ? 11.769 -11.161 70.236 1.00 50.19 199 ARG A C 1
ATOM 1468 O O . ARG A 1 199 ? 12.560 -10.235 70.335 1.00 50.19 199 ARG A O 1
ATOM 1475 N N . ALA A 1 200 ? 10.523 -11.085 70.702 1.00 49.56 200 ALA A N 1
ATOM 1476 C CA . ALA A 1 200 ? 9.978 -9.908 71.388 1.00 49.56 200 ALA A CA 1
ATOM 1477 C C . ALA A 1 200 ? 9.373 -10.247 72.766 1.00 49.56 200 ALA A C 1
ATOM 1479 O O . ALA A 1 200 ? 8.258 -9.835 73.081 1.00 49.56 200 ALA A O 1
ATOM 1480 N N . ARG A 1 201 ? 10.102 -11.019 73.576 1.00 44.53 201 ARG A N 1
ATOM 1481 C CA . ARG A 1 201 ? 9.915 -11.115 75.028 1.00 44.53 201 ARG A CA 1
ATOM 1482 C C . ARG A 1 201 ? 11.274 -11.128 75.700 1.00 44.53 201 ARG A C 1
ATOM 1484 O O . ARG A 1 201 ? 12.161 -11.813 75.144 1.00 44.53 201 ARG A O 1
#